Protein AF-A0A316MTF8-F1 (afdb_monomer)

Nearest PDB structures (foldseek):
  6e9v-assembly1_Q  TM=2.269E-01  e=5.178E+00  synthetic construct

Mean predicted aligned error: 6.4 Å

Secondary structure (DSSP, 8-state):
-HHHHSHHHHHHHHHHHHHHHHHHHHHHHHHHHHHHH-HHHHHHHHHHTSS-HHHHHHHHHHHHHHHHHHHHHHHHHHHHHHHTGGGGGT--S--TTS-HHHHHHHHHHHHHHHHHHHHHHHTTTTTHHHHHHT---SS-TT-HHHHHHHHHTSTHHHHHHHHHHHHHHHHHHHHHHHHHHHTT---TTHHHHHHHHHHHHHHHHHHHHHHHHHHHHHHHHTTHHHH-HHHHHHHHHHHHHHHT---TT--HHHHHHHHHHHHHHHHHHHT-HHHHHHTT--HHHHHHHHHHHHHHHHHHHHHHTPPP----PPPP-

Radius of gyration: 26.21 Å; Cα contacts (8 Å, |Δi|>4): 284; chains: 1; bounding box: 73×38×78 Å

Structure (mmCIF, N/CA/C/O backbone):
data_AF-A0A316MTF8-F1
#
_entry.id   AF-A0A316MTF8-F1
#
loop_
_atom_site.group_PDB
_atom_site.id
_atom_site.type_symbol
_atom_site.label_atom_id
_atom_site.label_alt_id
_atom_site.label_comp_id
_atom_site.label_asym_id
_atom_site.label_entity_id
_atom_site.label_seq_id
_atom_site.pdbx_PDB_ins_code
_atom_site.Cartn_x
_atom_site.Cartn_y
_atom_site.Cartn_z
_atom_site.occupancy
_atom_site.B_iso_or_equiv
_atom_site.auth_seq_id
_atom_site.auth_comp_id
_atom_site.auth_asym_id
_atom_site.auth_atom_id
_atom_site.pdbx_PDB_model_num
ATOM 1 N N . MET A 1 1 ? 6.126 21.709 -29.198 1.00 65.25 1 MET A N 1
ATOM 2 C CA . MET A 1 1 ? 7.238 21.713 -28.216 1.00 65.25 1 MET A CA 1
ATOM 3 C C . MET A 1 1 ? 8.163 20.540 -28.501 1.00 65.25 1 MET A C 1
ATOM 5 O O . MET A 1 1 ? 7.680 19.450 -28.773 1.00 65.25 1 MET A O 1
ATOM 9 N N . TRP A 1 2 ? 9.483 20.726 -28.421 1.00 81.69 2 TRP A N 1
ATOM 10 C CA . TRP A 1 2 ? 10.476 19.688 -28.751 1.00 81.69 2 TRP A CA 1
ATOM 11 C C . TRP A 1 2 ? 10.300 18.362 -27.981 1.00 81.69 2 TRP A C 1
ATOM 13 O O . TRP A 1 2 ? 10.562 17.293 -28.540 1.00 81.69 2 TRP A O 1
ATOM 23 N N . LEU A 1 3 ? 9.776 18.429 -26.749 1.00 70.44 3 LEU A N 1
ATOM 24 C CA . LEU A 1 3 ? 9.461 17.275 -25.895 1.00 70.44 3 LEU A CA 1
ATOM 25 C C . LEU A 1 3 ? 8.433 16.313 -26.519 1.00 70.44 3 LEU A C 1
ATOM 27 O O . LEU A 1 3 ? 8.540 15.104 -26.336 1.00 70.44 3 LEU A O 1
ATOM 31 N N . THR A 1 4 ? 7.481 16.827 -27.305 1.00 73.25 4 THR A N 1
ATOM 32 C CA . THR A 1 4 ? 6.435 16.026 -27.964 1.00 73.25 4 THR A CA 1
ATOM 33 C C . THR A 1 4 ? 6.703 15.779 -29.444 1.00 73.25 4 THR A C 1
ATOM 35 O O . THR A 1 4 ? 6.104 14.875 -30.025 1.00 73.25 4 THR A O 1
ATOM 38 N N . SER A 1 5 ? 7.594 16.552 -30.071 1.00 75.75 5 SER A N 1
ATOM 39 C CA . SER A 1 5 ? 7.854 16.495 -31.517 1.00 75.75 5 SER A CA 1
ATOM 40 C C . SER A 1 5 ? 9.056 15.612 -31.880 1.00 75.75 5 SER A C 1
ATOM 42 O O . SER A 1 5 ? 9.035 14.961 -32.925 1.00 75.75 5 SER A O 1
ATOM 44 N N . SER A 1 6 ? 10.069 15.508 -31.011 1.00 82.56 6 SER A N 1
ATOM 45 C CA . SER A 1 6 ? 11.303 14.750 -31.278 1.00 82.56 6 SER A CA 1
ATOM 46 C C . SER A 1 6 ? 11.312 13.358 -30.628 1.00 82.56 6 SER A C 1
ATOM 48 O O . SER A 1 6 ? 10.685 13.126 -29.596 1.00 82.56 6 SER A O 1
ATOM 50 N N . SER A 1 7 ? 12.023 12.394 -31.224 1.00 78.00 7 SER A N 1
ATOM 51 C CA . SER A 1 7 ? 12.210 11.055 -30.630 1.00 78.00 7 SER A CA 1
ATOM 52 C C . SER A 1 7 ? 13.032 11.102 -29.338 1.00 78.00 7 SER A C 1
ATOM 54 O O . SER A 1 7 ? 12.788 10.318 -28.424 1.00 78.00 7 SER A O 1
ATOM 56 N N . ILE A 1 8 ? 13.972 12.045 -29.245 1.00 83.06 8 ILE A N 1
ATOM 57 C CA . ILE A 1 8 ? 14.844 12.219 -28.084 1.00 83.06 8 ILE A CA 1
ATOM 58 C C . ILE A 1 8 ? 14.081 12.846 -26.903 1.00 83.06 8 ILE A C 1
ATOM 60 O O . ILE A 1 8 ? 14.172 12.344 -25.786 1.00 83.06 8 ILE A O 1
ATOM 64 N N . GLY A 1 9 ? 13.233 13.851 -27.160 1.00 83.50 9 GLY A N 1
ATOM 65 C CA . GLY A 1 9 ? 12.398 14.491 -26.143 1.00 83.50 9 GLY A CA 1
ATOM 66 C C . GLY A 1 9 ? 11.416 13.511 -25.498 1.00 83.50 9 GLY A C 1
ATOM 67 O O . GLY A 1 9 ? 11.289 13.478 -24.277 1.00 83.50 9 GLY A O 1
ATOM 68 N N . ARG A 1 10 ? 10.812 12.618 -26.294 1.00 88.94 10 ARG A N 1
ATOM 69 C CA . ARG A 1 10 ? 9.926 11.562 -25.772 1.00 88.94 10 ARG A CA 1
ATOM 70 C C . ARG A 1 10 ? 10.652 10.574 -24.859 1.00 88.94 10 ARG A C 1
ATOM 72 O O . ARG A 1 10 ? 10.105 10.179 -23.834 1.00 88.94 10 ARG A O 1
ATOM 79 N N . LYS A 1 11 ? 11.885 10.187 -25.204 1.00 87.44 11 LYS A N 1
ATOM 80 C CA . LYS A 1 11 ? 12.708 9.306 -24.358 1.00 87.44 11 LYS A CA 1
ATOM 81 C C . LYS A 1 11 ? 13.129 9.984 -23.056 1.00 87.44 11 LYS A C 1
ATOM 83 O O . LYS A 1 11 ? 13.179 9.312 -22.032 1.00 87.44 11 LYS A O 1
ATOM 88 N N . LEU A 1 12 ? 13.378 11.293 -23.077 1.00 90.38 12 LEU A N 1
ATOM 89 C CA . LEU A 1 12 ? 13.674 12.053 -21.864 1.00 90.38 12 LEU A CA 1
ATOM 90 C C . LEU A 1 12 ? 12.472 12.079 -20.907 1.00 90.38 12 LEU A C 1
ATOM 92 O O . LEU A 1 12 ? 12.635 11.773 -19.732 1.00 90.38 12 LEU A O 1
ATOM 96 N N . VAL A 1 13 ? 11.261 12.362 -21.405 1.00 93.25 13 VAL A N 1
ATOM 97 C CA . VAL A 1 13 ? 10.034 12.310 -20.582 1.00 93.25 13 VAL A CA 1
ATOM 98 C C . VAL A 1 13 ? 9.813 10.905 -20.009 1.00 93.25 13 VAL A C 1
ATOM 100 O O . VAL A 1 13 ? 9.525 10.754 -18.822 1.00 93.25 13 VAL A O 1
ATOM 103 N N . MET A 1 14 ? 10.013 9.867 -20.826 1.00 94.44 14 MET A N 1
ATOM 104 C CA . MET A 1 14 ? 9.938 8.473 -20.381 1.00 94.44 14 MET A CA 1
ATOM 105 C C . MET A 1 14 ? 10.947 8.166 -19.259 1.00 94.44 14 MET A C 1
ATOM 107 O O . MET A 1 14 ? 10.605 7.501 -18.284 1.00 94.44 14 MET A O 1
ATOM 111 N N . ALA A 1 15 ? 12.178 8.674 -19.370 1.00 94.19 15 ALA A N 1
ATOM 112 C CA . ALA A 1 15 ? 13.224 8.485 -18.370 1.00 94.19 15 ALA A CA 1
ATOM 113 C C . ALA A 1 15 ? 12.917 9.212 -17.053 1.00 94.19 15 ALA A C 1
ATOM 115 O O . ALA A 1 15 ? 13.059 8.614 -15.992 1.00 94.19 15 ALA A O 1
ATOM 116 N N . ILE A 1 16 ? 12.459 10.468 -17.112 1.00 95.25 16 ILE A N 1
ATOM 117 C CA . ILE A 1 16 ? 12.134 11.266 -15.919 1.00 95.25 16 ILE A CA 1
ATOM 118 C C . ILE A 1 16 ? 10.945 10.656 -15.172 1.00 95.25 16 ILE A C 1
ATOM 120 O O . ILE A 1 16 ? 11.035 10.410 -13.973 1.00 95.25 16 ILE A O 1
ATOM 124 N N . THR A 1 17 ? 9.854 10.351 -15.882 1.00 96.75 17 THR A N 1
ATOM 125 C CA . THR A 1 17 ? 8.685 9.701 -15.264 1.00 96.75 17 THR A CA 1
ATOM 126 C C . THR A 1 17 ? 9.058 8.342 -14.670 1.00 96.75 17 THR A C 1
ATOM 128 O O . THR A 1 17 ? 8.691 8.056 -13.535 1.00 96.75 17 THR A O 1
ATOM 131 N N . GLY A 1 18 ? 9.857 7.536 -15.380 1.00 96.12 18 GLY A N 1
ATOM 132 C CA . GLY A 1 18 ? 10.367 6.261 -14.871 1.00 96.12 18 GLY A CA 1
ATOM 133 C C . GLY A 1 18 ? 11.229 6.407 -13.613 1.00 96.12 18 GLY A C 1
ATOM 134 O O . GLY A 1 18 ? 11.064 5.628 -12.679 1.00 96.12 18 GLY A O 1
ATOM 135 N N . ALA A 1 19 ? 12.092 7.425 -13.545 1.00 96.62 19 ALA A N 1
ATOM 136 C CA . ALA A 1 19 ? 12.910 7.701 -12.365 1.00 96.62 19 ALA A CA 1
ATOM 137 C C . ALA A 1 19 ? 12.047 8.057 -11.144 1.00 96.62 19 ALA A C 1
ATOM 139 O O . ALA A 1 19 ? 12.254 7.502 -10.065 1.00 96.62 19 ALA A O 1
ATOM 140 N N . CYS A 1 20 ? 11.040 8.921 -11.313 1.00 97.44 20 CYS A N 1
ATOM 141 C CA . CYS A 1 20 ? 10.104 9.258 -10.239 1.00 97.44 20 CYS A CA 1
ATOM 142 C C . CYS A 1 20 ? 9.318 8.030 -9.752 1.00 97.44 20 CYS A C 1
ATOM 144 O O . CYS A 1 20 ? 9.181 7.832 -8.547 1.00 97.44 20 CYS A O 1
ATOM 146 N N . LEU A 1 21 ? 8.848 7.174 -10.667 1.00 97.06 21 LEU A N 1
ATOM 147 C CA . LEU A 1 21 ? 8.136 5.943 -10.309 1.00 97.06 21 LEU A CA 1
ATOM 148 C C . LEU A 1 21 ? 9.046 4.926 -9.602 1.00 97.06 21 LEU A C 1
ATOM 150 O O . LEU A 1 21 ? 8.607 4.271 -8.664 1.00 97.06 21 LEU A O 1
ATOM 154 N N . VAL A 1 22 ? 10.322 4.829 -9.986 1.00 97.06 22 VAL A N 1
ATOM 155 C CA . VAL A 1 22 ? 11.327 4.018 -9.274 1.00 97.06 22 VAL A CA 1
ATOM 156 C C . VAL A 1 22 ? 11.516 4.505 -7.835 1.00 97.06 22 VAL A C 1
ATOM 158 O O . VAL A 1 22 ? 11.522 3.688 -6.913 1.00 97.06 22 VAL A O 1
ATOM 161 N N . LEU A 1 23 ? 11.628 5.820 -7.621 1.00 96.75 23 LEU A N 1
ATOM 162 C CA . LEU A 1 23 ? 11.731 6.397 -6.277 1.00 96.75 23 LEU A CA 1
ATOM 163 C C . LEU A 1 23 ? 10.474 6.113 -5.449 1.00 96.75 23 LEU A C 1
ATOM 165 O O . LEU A 1 23 ? 10.590 5.661 -4.311 1.00 96.75 23 LEU A O 1
ATOM 169 N N . PHE A 1 24 ? 9.289 6.294 -6.040 1.00 97.50 24 PHE A N 1
ATOM 170 C CA . PHE A 1 24 ? 8.021 5.962 -5.395 1.00 97.50 24 PHE A CA 1
ATOM 171 C C . PHE A 1 24 ? 7.962 4.487 -4.982 1.00 97.50 24 PHE A C 1
ATOM 173 O O . PHE A 1 24 ? 7.709 4.200 -3.819 1.00 97.50 24 PHE A O 1
ATOM 180 N N . VAL A 1 25 ? 8.252 3.550 -5.892 1.00 97.75 25 VAL A N 1
ATOM 181 C CA . VAL A 1 25 ? 8.219 2.110 -5.585 1.00 97.75 25 VAL A CA 1
ATOM 182 C C . VAL A 1 25 ? 9.242 1.747 -4.507 1.00 97.75 25 VAL A C 1
ATOM 184 O O . VAL A 1 25 ? 8.956 0.901 -3.664 1.00 97.75 25 VAL A O 1
ATOM 187 N N . THR A 1 26 ? 10.407 2.406 -4.483 1.00 97.56 26 THR A N 1
ATOM 188 C CA . THR A 1 26 ? 11.404 2.220 -3.413 1.00 97.56 26 THR A CA 1
ATOM 189 C C . THR A 1 26 ? 10.830 2.627 -2.062 1.00 97.56 26 THR A C 1
ATOM 191 O O . THR A 1 26 ? 10.842 1.839 -1.121 1.00 97.56 26 THR A O 1
ATOM 194 N N . PHE A 1 27 ? 10.307 3.851 -1.974 1.00 96.94 27 PHE A N 1
ATOM 195 C CA . PHE A 1 27 ? 9.706 4.383 -0.756 1.00 96.94 27 PHE A CA 1
ATOM 196 C C . PHE A 1 27 ? 8.521 3.523 -0.300 1.00 96.94 27 PHE A C 1
ATOM 198 O O . PHE A 1 27 ? 8.462 3.105 0.853 1.00 96.94 27 PHE A O 1
ATOM 205 N N . HIS A 1 28 ? 7.640 3.162 -1.232 1.00 97.56 28 HIS A N 1
ATOM 206 C CA . HIS A 1 28 ? 6.498 2.289 -0.994 1.00 97.56 28 HIS A CA 1
ATOM 207 C C . HIS A 1 28 ? 6.931 0.912 -0.469 1.00 97.56 28 HIS A C 1
ATOM 209 O O . HIS A 1 28 ? 6.376 0.428 0.513 1.00 97.56 28 HIS A O 1
ATOM 215 N N . CYS A 1 29 ? 7.960 0.293 -1.056 1.00 98.31 29 CYS A N 1
ATOM 216 C CA . CYS A 1 29 ? 8.510 -0.976 -0.579 1.00 98.31 29 CYS A CA 1
ATOM 217 C C . CYS A 1 29 ? 9.013 -0.873 0.868 1.00 98.31 29 CYS A C 1
ATOM 219 O O . CYS A 1 29 ? 8.738 -1.761 1.672 1.00 98.31 29 CYS A O 1
ATOM 221 N N . LEU A 1 30 ? 9.744 0.196 1.199 1.00 97.94 30 LEU A N 1
ATOM 222 C CA . LEU A 1 30 ? 10.326 0.389 2.529 1.00 97.94 30 LEU A CA 1
ATOM 223 C C . LEU A 1 30 ? 9.257 0.627 3.597 1.00 97.94 30 LEU A C 1
ATOM 225 O O . LEU A 1 30 ? 9.317 0.009 4.654 1.00 97.94 30 LEU A O 1
ATOM 229 N N . MET A 1 31 ? 8.252 1.456 3.313 1.00 96.56 31 MET A N 1
ATOM 230 C CA . MET A 1 31 ? 7.147 1.680 4.249 1.00 96.56 31 MET A CA 1
ATOM 231 C C . MET A 1 31 ? 6.345 0.408 4.506 1.00 96.56 31 MET A C 1
ATOM 233 O O . MET A 1 31 ? 6.071 0.083 5.655 1.00 96.56 31 MET A O 1
ATOM 237 N N . ASN A 1 32 ? 6.023 -0.362 3.462 1.00 97.06 32 ASN A N 1
ATOM 238 C CA . ASN A 1 32 ? 5.324 -1.635 3.645 1.00 97.06 32 ASN A CA 1
ATOM 239 C C . ASN A 1 32 ? 6.172 -2.659 4.415 1.00 97.06 32 ASN A C 1
ATOM 241 O O . ASN A 1 32 ? 5.624 -3.498 5.123 1.00 97.06 32 ASN A O 1
ATOM 245 N N . ALA A 1 33 ? 7.506 -2.592 4.339 1.00 98.19 33 ALA A N 1
ATOM 246 C CA . ALA A 1 33 ? 8.366 -3.471 5.129 1.00 98.19 33 ALA A CA 1
ATOM 247 C C . ALA A 1 33 ? 8.253 -3.189 6.638 1.00 98.19 33 ALA A C 1
ATOM 249 O O . ALA A 1 33 ? 8.445 -4.105 7.435 1.00 98.19 33 ALA A O 1
ATOM 250 N N . VAL A 1 34 ? 7.872 -1.969 7.040 1.00 98.31 34 VAL A N 1
ATOM 251 C CA . VAL A 1 34 ? 7.583 -1.647 8.447 1.00 98.31 34 VAL A CA 1
ATOM 252 C C . VAL A 1 34 ? 6.429 -2.501 8.972 1.00 98.31 34 VAL A C 1
ATOM 254 O O . VAL A 1 34 ? 6.521 -2.980 10.095 1.00 98.31 34 VAL A O 1
ATOM 257 N N . ALA A 1 35 ? 5.414 -2.811 8.156 1.00 97.69 35 ALA A N 1
ATOM 258 C CA . ALA A 1 35 ? 4.299 -3.673 8.563 1.00 97.69 35 ALA A CA 1
ATOM 259 C C . ALA A 1 35 ? 4.716 -5.119 8.892 1.00 97.69 35 ALA A C 1
ATOM 261 O O . ALA A 1 35 ? 3.967 -5.831 9.556 1.00 97.69 35 ALA A O 1
ATOM 262 N N . ILE A 1 36 ? 5.891 -5.568 8.427 1.00 97.75 36 ILE A N 1
ATOM 263 C CA . ILE A 1 36 ? 6.458 -6.873 8.798 1.00 97.75 36 ILE A CA 1
ATOM 264 C C . ILE A 1 36 ? 7.103 -6.804 10.185 1.00 97.75 36 ILE A C 1
ATOM 266 O O . ILE A 1 36 ? 6.948 -7.728 10.977 1.00 97.75 36 ILE A O 1
ATOM 270 N N . VAL A 1 37 ? 7.873 -5.746 10.454 1.00 96.31 37 VAL A N 1
ATOM 271 C CA . VAL A 1 37 ? 8.759 -5.680 11.629 1.00 96.31 37 VAL A CA 1
ATOM 272 C C . VAL A 1 37 ? 8.073 -5.015 12.824 1.00 96.31 37 VAL A C 1
ATOM 274 O O . VAL A 1 37 ? 8.211 -5.484 13.948 1.00 96.31 37 VAL A O 1
ATOM 277 N N . TYR A 1 38 ? 7.323 -3.941 12.576 1.00 97.25 38 TYR A N 1
ATOM 278 C CA . TYR A 1 38 ? 6.605 -3.146 13.573 1.00 97.25 38 TYR A CA 1
ATOM 279 C C . TYR A 1 38 ? 5.219 -2.740 13.035 1.00 97.25 38 TYR A C 1
ATOM 281 O O . TYR A 1 38 ? 5.037 -1.607 12.580 1.00 97.25 38 TYR A O 1
ATOM 289 N N . PRO A 1 39 ? 4.225 -3.646 13.075 1.00 97.88 39 PRO A N 1
ATOM 290 C CA . PRO A 1 39 ? 2.879 -3.404 12.545 1.00 97.88 39 PRO A CA 1
ATOM 291 C C . PRO A 1 39 ? 2.201 -2.131 13.078 1.00 97.88 39 PRO A C 1
ATOM 293 O O . PRO A 1 39 ? 1.587 -1.397 12.309 1.00 97.88 39 PRO A O 1
ATOM 296 N N . SER A 1 40 ? 2.363 -1.808 14.364 1.00 97.31 40 SER A N 1
ATOM 297 C CA . SER A 1 40 ? 1.801 -0.580 14.949 1.00 97.31 40 SER A CA 1
ATOM 298 C C . SER A 1 40 ? 2.431 0.695 14.378 1.00 97.31 40 SER A C 1
ATOM 300 O O . SER A 1 40 ? 1.732 1.677 14.132 1.00 97.31 40 SER A O 1
ATOM 302 N N . ALA A 1 41 ? 3.733 0.675 14.072 1.00 97.81 41 ALA A N 1
ATOM 303 C CA . ALA A 1 41 ? 4.409 1.790 13.408 1.00 97.81 41 ALA A CA 1
ATOM 304 C C . ALA A 1 41 ? 3.934 1.970 11.956 1.00 97.81 41 ALA A C 1
ATOM 306 O O . ALA A 1 41 ? 3.911 3.090 11.450 1.00 97.81 41 ALA A O 1
ATOM 307 N N . TYR A 1 42 ? 3.512 0.894 11.284 1.00 98.12 42 TYR A N 1
ATOM 308 C CA . TYR A 1 42 ? 2.896 1.002 9.961 1.00 98.12 42 TYR A CA 1
ATOM 309 C C . TYR A 1 42 ? 1.554 1.743 9.997 1.00 98.12 42 TYR A C 1
ATOM 311 O O . TYR A 1 42 ? 1.300 2.550 9.106 1.00 98.12 42 TYR A O 1
ATOM 319 N N . ASN A 1 43 ? 0.728 1.545 11.029 1.00 97.81 43 ASN A N 1
ATOM 320 C CA . ASN A 1 43 ? -0.510 2.319 11.185 1.00 97.81 43 ASN A CA 1
ATOM 321 C C . ASN A 1 43 ? -0.221 3.818 11.373 1.00 97.81 43 ASN A C 1
ATOM 323 O O . ASN A 1 43 ? -0.866 4.636 10.729 1.00 97.81 43 ASN A O 1
ATOM 327 N N . VAL A 1 44 ? 0.818 4.186 12.136 1.00 96.69 44 VAL A N 1
ATOM 328 C CA . VAL A 1 44 ? 1.251 5.597 12.265 1.00 96.69 44 VAL A CA 1
ATOM 329 C C . VAL A 1 44 ? 1.672 6.180 10.909 1.00 96.69 44 VAL A C 1
ATOM 331 O O . VAL A 1 44 ? 1.360 7.323 10.583 1.00 96.69 44 VAL A O 1
ATOM 334 N N . ILE A 1 45 ? 2.361 5.391 10.076 1.00 96.44 45 ILE A N 1
ATOM 335 C CA . ILE A 1 45 ? 2.690 5.797 8.702 1.00 96.44 45 ILE A CA 1
ATOM 336 C C . ILE A 1 45 ? 1.413 5.994 7.869 1.00 96.44 45 ILE A C 1
ATOM 338 O O . ILE A 1 45 ? 1.347 6.943 7.089 1.00 96.44 45 ILE A O 1
ATOM 342 N N . CYS A 1 46 ? 0.412 5.122 8.019 1.00 96.12 46 CYS A N 1
ATOM 343 C CA . CYS A 1 46 ? -0.863 5.231 7.306 1.00 96.12 46 CYS A CA 1
ATOM 344 C C . CYS A 1 46 ? -1.650 6.472 7.731 1.00 96.12 46 CYS A C 1
ATOM 346 O O . CYS A 1 46 ? -2.156 7.175 6.866 1.00 96.12 46 CYS A O 1
ATOM 348 N N . GLU A 1 47 ? -1.689 6.780 9.025 1.00 93.81 47 GLU A N 1
ATOM 349 C CA . GLU A 1 47 ? -2.285 8.006 9.557 1.00 93.81 47 GLU A CA 1
ATOM 350 C C . GLU A 1 47 ? -1.591 9.259 8.996 1.00 93.81 47 GLU A C 1
ATOM 352 O O . GLU A 1 47 ? -2.239 10.156 8.455 1.00 93.81 47 GLU A O 1
ATOM 357 N N . PHE A 1 48 ? -0.254 9.290 9.015 1.00 94.69 48 PHE A N 1
ATOM 358 C CA . PHE A 1 48 ? 0.518 10.388 8.426 1.00 94.69 48 PHE A CA 1
ATOM 359 C C . PHE A 1 48 ? 0.247 10.541 6.917 1.00 94.69 48 PHE A C 1
ATOM 361 O O . PHE A 1 48 ? 0.130 11.650 6.398 1.00 94.69 48 PHE A O 1
ATOM 368 N N . LEU A 1 49 ? 0.103 9.433 6.189 1.00 94.25 49 LEU A N 1
ATOM 369 C CA . LEU A 1 49 ? -0.144 9.425 4.744 1.00 94.25 49 LEU A CA 1
ATOM 370 C C . LEU A 1 49 ? -1.630 9.335 4.353 1.00 94.25 49 LEU A C 1
ATOM 372 O O . LEU A 1 49 ? -1.914 9.066 3.182 1.00 94.25 49 LEU A O 1
ATOM 376 N N . GLY A 1 50 ? -2.550 9.588 5.292 1.00 91.62 50 GLY A N 1
ATOM 377 C CA . GLY A 1 50 ? -3.998 9.647 5.061 1.00 91.62 50 GLY A CA 1
ATOM 378 C C . GLY A 1 50 ? -4.420 10.789 4.127 1.00 91.62 50 GLY A C 1
ATOM 379 O O . GLY A 1 50 ? -3.630 11.306 3.328 1.00 91.62 50 GLY A O 1
ATOM 380 N N . ALA A 1 51 ? -5.669 11.241 4.194 1.00 92.81 51 ALA A N 1
ATOM 381 C CA . ALA A 1 51 ? -6.197 12.324 3.353 1.00 92.81 51 ALA A CA 1
ATOM 382 C C . ALA A 1 51 ? -5.699 13.733 3.752 1.00 92.81 51 ALA A C 1
ATOM 384 O O . ALA A 1 51 ? -6.367 14.742 3.526 1.00 92.81 51 ALA A O 1
ATOM 385 N N . ASN A 1 52 ? -4.472 13.832 4.265 1.00 93.62 52 ASN A N 1
ATOM 386 C CA . ASN A 1 52 ? -3.774 15.087 4.502 1.00 93.62 52 ASN A CA 1
ATOM 387 C C . ASN A 1 52 ? -3.466 15.815 3.182 1.00 93.62 52 ASN A C 1
ATOM 389 O O . ASN A 1 52 ? -3.082 15.198 2.185 1.00 93.62 52 ASN A O 1
ATOM 393 N N . TRP A 1 53 ? -3.538 17.151 3.174 1.00 94.69 53 TRP A N 1
ATOM 394 C CA . TRP A 1 53 ? -3.383 17.961 1.952 1.00 94.69 53 TRP A CA 1
ATOM 395 C C . TRP A 1 53 ? -2.095 17.656 1.162 1.00 94.69 53 TRP A C 1
ATOM 397 O O . TRP A 1 53 ? -2.118 17.593 -0.068 1.00 94.69 53 TRP A O 1
ATOM 407 N N . TYR A 1 54 ? -0.970 17.419 1.847 1.00 94.75 54 TYR A N 1
ATOM 408 C CA . TYR A 1 54 ? 0.309 17.109 1.203 1.00 94.75 54 TYR A CA 1
ATOM 409 C C . TYR A 1 54 ? 0.313 15.706 0.583 1.00 94.75 54 TYR A C 1
ATOM 411 O O . TYR A 1 54 ? 0.844 15.522 -0.515 1.00 94.75 54 TYR A O 1
ATOM 419 N N . ALA A 1 55 ? -0.313 14.730 1.245 1.00 94.00 55 ALA A N 1
ATOM 420 C CA . ALA A 1 55 ? -0.448 13.364 0.754 1.00 94.00 55 ALA A CA 1
ATOM 421 C C . ALA A 1 55 ? -1.398 13.304 -0.452 1.00 94.00 55 ALA A C 1
ATOM 423 O O . ALA A 1 55 ? -1.127 12.579 -1.413 1.00 94.00 55 ALA A O 1
ATOM 424 N N . LEU A 1 56 ? -2.451 14.127 -0.467 1.00 95.31 56 LEU A N 1
ATOM 425 C CA . LEU A 1 56 ? -3.352 14.274 -1.614 1.00 95.31 56 LEU A CA 1
ATOM 426 C C . LEU A 1 56 ? -2.644 14.888 -2.826 1.00 95.31 56 LEU A C 1
ATOM 428 O O . LEU A 1 56 ? -2.760 14.361 -3.934 1.00 95.31 56 LEU A O 1
ATOM 432 N N . ILE A 1 57 ? -1.853 15.951 -2.629 1.00 96.56 57 ILE A N 1
ATOM 433 C CA . ILE A 1 57 ? -1.038 16.542 -3.704 1.00 96.56 57 ILE A CA 1
ATOM 434 C C . ILE A 1 57 ? -0.038 15.514 -4.246 1.00 96.56 57 ILE A C 1
ATOM 436 O O . ILE A 1 57 ? 0.083 15.358 -5.463 1.00 96.56 57 ILE A O 1
ATOM 440 N N . ALA A 1 58 ? 0.654 14.788 -3.364 1.00 94.88 58 ALA A N 1
ATOM 441 C CA . ALA A 1 58 ? 1.591 13.742 -3.764 1.00 94.88 58 ALA A CA 1
ATOM 442 C C . ALA A 1 58 ? 0.892 12.620 -4.554 1.00 94.88 58 ALA A C 1
ATOM 444 O O . ALA A 1 58 ? 1.400 12.201 -5.595 1.00 94.88 58 ALA A O 1
ATOM 445 N N . SER A 1 59 ? -0.293 12.187 -4.115 1.00 94.81 59 SER A N 1
ATOM 446 C CA . SER A 1 59 ? -1.088 11.141 -4.775 1.00 94.81 59 SER A CA 1
ATOM 447 C C . SER A 1 59 ? -1.579 11.582 -6.156 1.00 94.81 59 SER A C 1
ATOM 449 O O . SER A 1 59 ? -1.428 10.843 -7.130 1.00 94.81 59 SER A O 1
ATOM 451 N N . ALA A 1 60 ? -2.077 12.816 -6.284 1.00 96.25 60 ALA A N 1
ATOM 452 C CA . ALA A 1 60 ? -2.473 13.390 -7.568 1.00 96.25 60 ALA A CA 1
ATOM 453 C C . ALA A 1 60 ? -1.274 13.548 -8.524 1.00 96.25 60 ALA A C 1
ATOM 455 O O . ALA A 1 60 ? -1.364 13.216 -9.709 1.00 96.25 60 ALA A O 1
ATOM 456 N N . GLY A 1 61 ? -0.127 14.002 -8.008 1.00 97.12 61 GLY A N 1
ATOM 457 C CA . GLY A 1 61 ? 1.119 14.107 -8.770 1.00 97.12 61 GLY A CA 1
ATOM 458 C C . GLY A 1 61 ? 1.624 12.749 -9.259 1.00 97.12 61 GLY A C 1
ATOM 459 O O . GLY A 1 61 ? 2.009 12.611 -10.422 1.00 97.12 61 GLY A O 1
ATOM 460 N N . LEU A 1 62 ? 1.566 11.723 -8.409 1.00 96.75 62 LEU A N 1
ATOM 461 C CA . LEU A 1 62 ? 1.928 10.356 -8.773 1.00 96.75 62 LEU A CA 1
ATOM 462 C C . LEU A 1 62 ? 0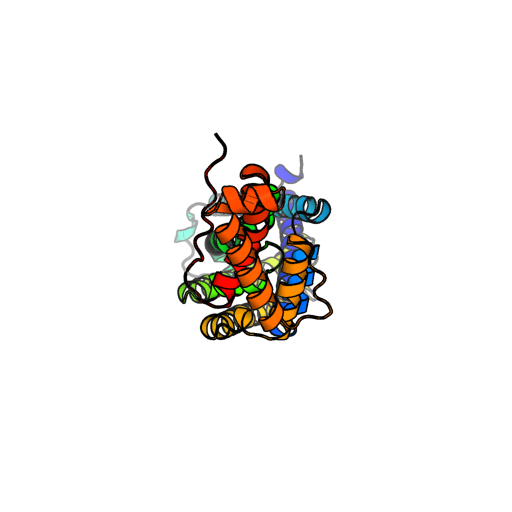.985 9.781 -9.837 1.00 96.75 62 LEU A C 1
ATOM 464 O O . LEU A 1 62 ? 1.459 9.184 -10.805 1.00 96.75 62 LEU A O 1
ATOM 468 N N . ALA A 1 63 ? -0.327 10.004 -9.706 1.00 96.75 63 ALA A N 1
ATOM 469 C CA . ALA A 1 63 ? -1.306 9.600 -10.712 1.00 96.75 63 ALA A CA 1
ATOM 470 C C . ALA A 1 63 ? -1.006 10.251 -12.073 1.00 96.75 63 ALA A C 1
ATOM 472 O O . ALA A 1 63 ? -0.972 9.565 -13.098 1.00 96.75 63 ALA A O 1
ATOM 473 N N . LEU A 1 64 ? -0.690 11.551 -12.086 1.00 97.56 64 LEU A N 1
ATOM 474 C CA . LEU A 1 64 ? -0.276 12.259 -13.298 1.00 97.56 64 LEU A CA 1
ATOM 475 C C . LEU A 1 64 ? 1.004 11.660 -13.902 1.00 97.56 64 LEU A C 1
ATOM 477 O O . LEU A 1 64 ? 1.049 11.409 -15.108 1.00 97.56 64 LEU A O 1
ATOM 481 N N . LEU A 1 65 ? 2.031 11.397 -13.087 1.00 97.19 65 LEU A N 1
ATOM 482 C CA . LEU A 1 65 ? 3.274 10.763 -13.540 1.00 97.19 65 LEU A CA 1
ATOM 483 C C . LEU A 1 65 ? 3.012 9.393 -14.171 1.00 97.19 65 LEU A C 1
ATOM 485 O O . LEU A 1 65 ? 3.573 9.096 -15.226 1.00 97.19 65 LEU A O 1
ATOM 489 N N . PHE A 1 66 ? 2.138 8.586 -13.568 1.00 95.94 66 PHE A N 1
ATOM 490 C CA . PHE A 1 66 ? 1.770 7.266 -14.074 1.00 95.94 66 PHE A CA 1
ATOM 491 C C . PHE A 1 66 ? 1.035 7.351 -15.421 1.00 95.94 66 PHE A C 1
ATOM 493 O O . PHE A 1 66 ? 1.390 6.650 -16.372 1.00 95.94 66 PHE A O 1
ATOM 500 N N . ILE A 1 67 ? 0.071 8.271 -15.548 1.00 97.31 67 ILE A N 1
ATOM 501 C CA . ILE A 1 67 ? -0.657 8.526 -16.802 1.00 97.31 67 ILE A CA 1
ATOM 502 C C . ILE A 1 67 ? 0.311 8.967 -17.907 1.00 97.31 67 ILE A C 1
ATOM 504 O O . ILE A 1 67 ? 0.301 8.408 -19.007 1.00 97.31 67 ILE A O 1
ATOM 508 N N . LEU A 1 68 ? 1.185 9.937 -17.619 1.00 96.62 68 LEU A N 1
ATOM 509 C CA . LEU A 1 68 ? 2.180 10.417 -18.579 1.00 96.62 68 LEU A CA 1
ATOM 510 C C . LEU A 1 68 ? 3.145 9.302 -18.997 1.00 96.62 68 LEU A C 1
ATOM 512 O O . LEU A 1 68 ? 3.433 9.159 -20.187 1.00 96.62 68 LEU A O 1
ATOM 516 N N . HIS A 1 69 ? 3.599 8.485 -18.045 1.00 96.94 69 HIS A N 1
ATOM 517 C CA . HIS A 1 69 ? 4.461 7.339 -18.309 1.00 96.94 69 HIS A CA 1
ATOM 518 C C . HIS A 1 69 ? 3.810 6.357 -19.291 1.00 96.94 69 HIS A C 1
ATOM 520 O O . HIS A 1 69 ? 4.425 5.986 -20.292 1.00 96.94 69 HIS A O 1
ATOM 526 N N . ILE A 1 70 ? 2.540 5.998 -19.070 1.00 96.62 70 ILE A N 1
ATOM 527 C CA . ILE A 1 70 ? 1.788 5.096 -19.954 1.00 96.62 70 ILE A CA 1
ATOM 528 C C . ILE A 1 70 ? 1.611 5.703 -21.347 1.00 96.62 70 ILE A C 1
ATOM 530 O O . ILE A 1 70 ? 1.887 5.029 -22.342 1.00 96.62 70 ILE A O 1
ATOM 534 N N . ILE A 1 71 ? 1.186 6.967 -21.442 1.00 95.88 71 ILE A N 1
ATOM 535 C CA . ILE A 1 71 ? 0.961 7.634 -22.734 1.00 95.88 71 ILE A CA 1
ATOM 536 C C . ILE A 1 71 ? 2.247 7.623 -23.570 1.00 95.88 71 ILE A C 1
ATOM 538 O O . ILE A 1 71 ? 2.228 7.216 -24.736 1.00 95.88 71 ILE A O 1
ATOM 542 N N . TYR A 1 72 ? 3.381 8.016 -22.982 1.00 94.25 72 TYR A N 1
ATOM 543 C CA . TYR A 1 72 ? 4.663 8.027 -23.689 1.00 94.25 72 TYR A CA 1
ATOM 544 C C . TYR A 1 72 ? 5.171 6.613 -23.995 1.00 94.25 72 TYR A C 1
ATOM 546 O O . TYR A 1 72 ? 5.706 6.393 -25.086 1.00 94.25 72 TYR A O 1
ATOM 554 N N . ALA A 1 73 ? 4.961 5.638 -23.105 1.00 93.38 73 ALA A N 1
ATOM 555 C CA . ALA A 1 73 ? 5.321 4.242 -23.344 1.00 93.38 73 ALA A CA 1
ATOM 556 C C . ALA A 1 73 ? 4.551 3.643 -24.534 1.00 93.38 73 ALA A C 1
ATOM 558 O O . ALA A 1 73 ? 5.151 3.008 -25.411 1.00 93.38 73 ALA A O 1
ATOM 559 N N . VAL A 1 74 ? 3.237 3.879 -24.612 1.00 93.94 74 VAL A N 1
ATOM 560 C CA . VAL A 1 74 ? 2.394 3.434 -25.733 1.00 93.94 74 VAL A CA 1
ATOM 561 C C . VAL A 1 74 ? 2.804 4.147 -27.016 1.00 93.94 74 VAL A C 1
ATOM 563 O O . VAL A 1 74 ? 3.030 3.483 -28.031 1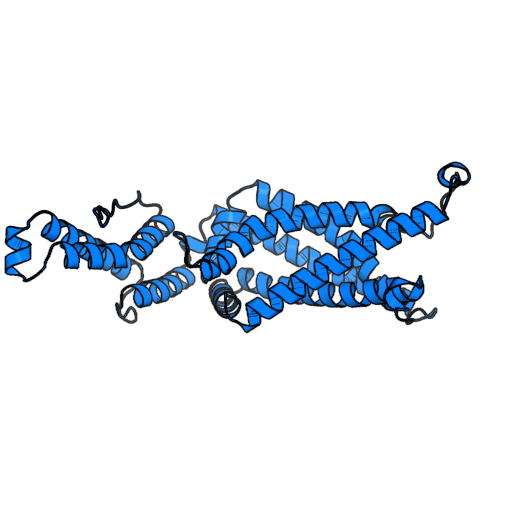.00 93.94 74 VAL A O 1
ATOM 566 N N . TRP A 1 75 ? 2.989 5.470 -26.976 1.00 92.69 75 TRP A N 1
ATOM 567 C CA . TRP A 1 75 ? 3.416 6.244 -28.143 1.00 92.69 75 TRP A CA 1
ATOM 568 C C . TRP A 1 75 ? 4.748 5.725 -28.698 1.00 92.69 75 TRP A C 1
ATOM 570 O O . TRP A 1 75 ? 4.837 5.386 -29.882 1.00 92.69 75 TRP A O 1
ATOM 580 N N . LEU A 1 76 ? 5.772 5.579 -27.854 1.00 90.06 76 LEU A N 1
ATOM 581 C CA . LEU A 1 76 ? 7.072 5.045 -28.264 1.00 90.06 76 LEU A CA 1
ATOM 582 C C . LEU A 1 76 ? 6.958 3.612 -28.795 1.00 90.06 76 LEU A C 1
ATOM 584 O O . LEU A 1 76 ? 7.605 3.272 -29.786 1.00 90.06 76 LEU A O 1
ATOM 588 N N . THR A 1 77 ? 6.109 2.776 -28.195 1.00 89.50 77 THR A N 1
ATOM 589 C CA . THR A 1 77 ? 5.896 1.402 -28.666 1.00 89.50 77 THR A CA 1
ATOM 590 C C . THR A 1 77 ? 5.278 1.371 -30.062 1.00 89.50 77 THR A C 1
ATOM 592 O O . THR A 1 77 ? 5.762 0.641 -30.929 1.00 89.50 77 THR A O 1
ATOM 595 N N . LEU A 1 78 ? 4.245 2.176 -30.313 1.00 89.50 78 LEU A N 1
ATOM 596 C CA . LEU A 1 78 ? 3.599 2.268 -31.623 1.00 89.50 78 LEU A CA 1
ATOM 597 C C . LEU A 1 78 ? 4.539 2.865 -32.675 1.00 89.50 78 LEU A C 1
ATOM 599 O O . LEU A 1 78 ? 4.615 2.348 -33.789 1.00 89.50 78 LEU A O 1
ATOM 603 N N . GLN A 1 79 ? 5.312 3.893 -32.314 1.00 87.62 79 GLN A N 1
ATOM 604 C CA . GLN A 1 79 ? 6.319 4.485 -33.195 1.00 87.62 79 GLN A CA 1
ATOM 605 C C . GLN A 1 79 ? 7.402 3.466 -33.575 1.00 87.62 79 GLN A C 1
ATOM 607 O O . GLN A 1 79 ? 7.708 3.315 -34.757 1.00 87.62 79 GLN A O 1
ATOM 612 N N . ASN A 1 80 ? 7.932 2.719 -32.602 1.00 85.44 80 ASN A N 1
ATOM 613 C CA . ASN A 1 80 ? 8.930 1.675 -32.842 1.00 85.44 80 ASN A CA 1
ATOM 614 C C . ASN A 1 80 ? 8.369 0.525 -33.691 1.00 85.44 80 ASN A C 1
ATOM 616 O O . ASN A 1 80 ? 9.078 -0.009 -34.541 1.00 85.44 80 ASN A O 1
ATOM 620 N N . ARG A 1 81 ? 7.101 0.143 -33.485 1.00 84.44 81 ARG A N 1
ATOM 621 C CA . ARG A 1 81 ? 6.420 -0.869 -34.308 1.00 84.44 81 ARG A CA 1
ATOM 622 C C . ARG A 1 81 ? 6.246 -0.395 -35.748 1.00 84.44 81 ARG A C 1
ATOM 624 O O . ARG A 1 81 ? 6.577 -1.142 -36.659 1.00 84.44 81 ARG A O 1
ATOM 631 N N . LYS A 1 82 ? 5.800 0.849 -35.951 1.00 86.31 82 LYS A N 1
ATOM 632 C CA . LYS A 1 82 ? 5.652 1.449 -37.284 1.00 86.31 82 LYS A CA 1
ATOM 633 C C . LYS A 1 82 ? 6.996 1.549 -38.010 1.00 86.31 82 LYS A C 1
ATOM 635 O O . LYS A 1 82 ? 7.070 1.219 -39.186 1.00 86.31 82 LYS A O 1
ATOM 640 N N . ALA A 1 83 ? 8.055 1.952 -37.305 1.00 82.75 83 ALA A N 1
ATOM 641 C CA . ALA A 1 83 ? 9.397 2.075 -37.871 1.00 82.75 83 ALA A CA 1
ATOM 642 C C . ALA A 1 83 ? 10.026 0.726 -38.270 1.00 82.75 83 ALA A C 1
ATOM 644 O O . ALA A 1 83 ? 10.851 0.700 -39.173 1.00 82.75 83 ALA A O 1
ATOM 645 N N . ARG A 1 84 ? 9.641 -0.388 -37.627 1.00 75.25 84 ARG A N 1
ATOM 646 C CA . ARG A 1 84 ? 10.106 -1.741 -37.998 1.00 75.25 84 ARG A CA 1
ATOM 647 C C . ARG A 1 84 ? 9.450 -2.305 -39.265 1.00 75.25 84 ARG A C 1
ATOM 649 O O . ARG A 1 84 ? 9.951 -3.297 -39.778 1.00 75.25 84 ARG A O 1
ATOM 656 N N . GLY A 1 85 ? 8.353 -1.720 -39.756 1.00 69.12 85 GLY A N 1
ATOM 657 C CA . GLY A 1 85 ? 7.688 -2.161 -40.990 1.00 69.12 85 GLY A CA 1
ATOM 658 C C . GLY A 1 85 ? 7.302 -3.653 -41.010 1.00 69.12 85 GLY A C 1
ATOM 659 O O . GLY A 1 85 ? 7.071 -4.268 -39.967 1.00 69.12 85 GLY A O 1
ATOM 660 N N . ASN A 1 86 ? 7.240 -4.242 -42.211 1.00 63.59 86 ASN A N 1
ATOM 661 C CA . ASN A 1 86 ? 6.942 -5.668 -42.432 1.00 63.59 86 ASN A CA 1
ATOM 662 C C . ASN A 1 86 ? 8.143 -6.608 -42.186 1.00 63.59 86 ASN A C 1
ATOM 664 O O . ASN A 1 86 ? 7.995 -7.826 -42.286 1.00 63.59 86 ASN A O 1
ATOM 668 N N . ASP A 1 87 ? 9.307 -6.087 -41.784 1.00 57.66 87 ASP A N 1
ATOM 669 C CA . ASP A 1 87 ? 10.535 -6.871 -41.562 1.00 57.66 87 ASP A CA 1
ATOM 670 C C . ASP A 1 87 ? 10.481 -7.800 -40.338 1.00 57.66 87 ASP A C 1
ATOM 672 O O . ASP A 1 87 ? 11.437 -8.519 -40.042 1.00 57.66 87 ASP A O 1
ATOM 676 N N . ARG A 1 88 ? 9.330 -7.868 -39.651 1.00 51.44 88 ARG A N 1
ATOM 677 C CA . ARG A 1 88 ? 9.050 -8.843 -38.584 1.00 51.44 88 ARG A CA 1
ATOM 678 C C . ARG A 1 88 ? 9.255 -10.296 -39.039 1.00 51.44 88 ARG A C 1
ATOM 680 O O . ARG A 1 88 ? 9.544 -11.137 -38.192 1.00 51.44 88 ARG A O 1
ATOM 687 N N . TYR A 1 89 ? 9.118 -10.570 -40.340 1.00 49.66 89 TYR A N 1
ATOM 688 C CA . TYR A 1 89 ? 9.252 -11.905 -40.936 1.00 49.66 89 TYR A CA 1
ATOM 689 C C . TYR A 1 89 ? 10.559 -12.124 -41.724 1.00 49.66 89 TYR A C 1
ATOM 691 O O . TYR A 1 89 ? 10.853 -13.261 -42.076 1.00 49.66 89 TYR A O 1
ATOM 699 N N . ASN A 1 90 ? 11.369 -11.080 -41.954 1.00 47.72 90 ASN A N 1
ATOM 700 C CA . ASN A 1 90 ? 12.598 -11.163 -42.764 1.00 47.72 90 ASN A CA 1
ATOM 701 C C . ASN A 1 90 ? 13.862 -11.512 -41.958 1.00 47.72 90 ASN A C 1
ATOM 703 O O . ASN A 1 90 ? 14.910 -11.788 -42.538 1.00 47.72 90 ASN A O 1
ATOM 707 N N . VAL A 1 91 ? 13.789 -11.528 -40.623 1.00 53.62 91 VAL A N 1
ATOM 708 C CA . VAL A 1 91 ? 14.932 -11.840 -39.750 1.00 53.62 91 VAL A CA 1
ATOM 709 C C . VAL A 1 91 ? 14.610 -13.069 -38.900 1.00 53.62 91 VAL A C 1
ATOM 711 O O . VAL A 1 91 ? 14.026 -12.972 -37.822 1.00 53.62 91 VAL A O 1
ATOM 714 N N . SER A 1 92 ? 14.997 -14.249 -39.390 1.00 51.59 92 SER A N 1
ATOM 715 C CA . SER A 1 92 ? 14.774 -15.541 -38.721 1.00 51.59 92 SER A CA 1
ATOM 716 C C . SER A 1 92 ? 15.727 -15.804 -37.545 1.00 51.59 92 SER A C 1
ATOM 718 O O . SER A 1 92 ? 15.435 -16.645 -36.695 1.00 51.59 92 SER A O 1
ATOM 720 N N . LYS A 1 93 ? 16.843 -15.065 -37.442 1.00 50.72 93 LYS A N 1
ATOM 721 C CA . LYS A 1 93 ? 17.809 -15.168 -36.335 1.00 50.72 93 LYS A CA 1
ATOM 722 C C . LYS A 1 93 ? 17.903 -13.861 -35.557 1.00 50.72 93 LYS A C 1
ATOM 724 O O . LYS A 1 93 ? 18.425 -12.859 -36.037 1.00 50.72 93 LYS A O 1
ATOM 729 N N . LYS A 1 94 ? 17.392 -13.893 -34.327 1.00 55.78 94 LYS A N 1
ATOM 730 C CA . LYS A 1 94 ? 17.442 -12.776 -33.380 1.00 55.78 94 LYS A CA 1
ATOM 731 C C . LYS A 1 94 ? 18.869 -12.630 -32.827 1.00 55.78 94 LYS A C 1
ATOM 733 O O . LYS A 1 94 ? 19.452 -13.643 -32.442 1.00 55.78 94 LYS A O 1
ATOM 738 N N . PRO A 1 95 ? 19.433 -11.413 -32.735 1.00 54.31 95 PRO A N 1
ATOM 739 C CA . PRO A 1 95 ? 20.713 -11.208 -32.068 1.00 54.31 95 PRO A CA 1
ATOM 740 C C . PRO A 1 95 ? 20.621 -11.627 -30.595 1.00 54.31 95 PRO A C 1
ATOM 742 O O . PRO A 1 95 ? 19.690 -11.220 -29.899 1.00 54.31 95 PRO A O 1
ATOM 745 N N . ALA A 1 96 ? 21.602 -12.386 -30.100 1.00 53.75 96 ALA A N 1
ATOM 746 C CA . ALA A 1 96 ? 21.680 -12.819 -28.696 1.00 53.75 96 ALA A CA 1
ATOM 747 C C . ALA A 1 96 ? 21.760 -11.650 -27.687 1.00 53.75 96 ALA A C 1
ATOM 749 O O . ALA A 1 96 ? 21.645 -11.847 -26.483 1.00 53.75 96 ALA A O 1
ATOM 750 N N . THR A 1 97 ? 21.951 -10.423 -28.176 1.00 58.84 97 THR A N 1
ATOM 751 C CA . THR A 1 97 ? 22.139 -9.197 -27.395 1.00 58.84 97 THR A CA 1
ATOM 752 C C . THR A 1 97 ? 20.838 -8.489 -26.991 1.00 58.84 97 THR A C 1
ATOM 754 O O . THR A 1 97 ? 20.904 -7.505 -26.254 1.00 58.84 97 THR A O 1
ATOM 757 N N . VAL A 1 98 ? 19.660 -8.944 -27.446 1.00 60.22 98 VAL A N 1
ATOM 758 C CA . VAL A 1 98 ? 18.365 -8.298 -27.141 1.00 60.22 98 VAL A CA 1
ATOM 759 C C . VAL A 1 98 ? 17.628 -9.042 -26.026 1.00 60.22 98 VAL A C 1
ATOM 761 O O . VAL A 1 98 ? 17.077 -10.119 -26.248 1.00 60.22 98 VAL A O 1
ATOM 764 N N . GLU A 1 99 ? 17.550 -8.434 -24.840 1.00 71.81 99 GLU A N 1
ATOM 765 C CA . GLU A 1 99 ? 16.852 -9.005 -23.679 1.00 71.81 99 GLU A CA 1
ATOM 766 C C . GLU A 1 99 ? 15.353 -9.219 -23.946 1.00 71.81 99 GLU A C 1
ATOM 768 O O . GLU A 1 99 ? 14.685 -8.374 -24.549 1.00 71.81 99 GLU A O 1
ATOM 773 N N . TRP A 1 100 ? 14.798 -10.334 -23.463 1.00 77.56 100 TRP A N 1
ATOM 774 C CA . TRP A 1 100 ? 13.378 -10.675 -23.629 1.00 77.56 100 TRP A CA 1
ATOM 775 C C . TRP A 1 100 ? 12.435 -9.634 -23.004 1.00 77.56 100 TRP A C 1
ATOM 777 O O . TRP A 1 100 ? 11.404 -9.306 -23.595 1.00 77.56 100 TRP A O 1
ATOM 787 N N . SER A 1 101 ? 12.816 -9.062 -21.857 1.00 74.69 101 SER A N 1
ATOM 788 C CA . SER A 1 101 ? 12.091 -7.974 -21.182 1.00 74.69 101 SER A CA 1
ATOM 789 C C . SER A 1 101 ? 11.874 -6.782 -22.120 1.00 74.69 101 SER A C 1
ATOM 791 O O . SER A 1 101 ? 10.743 -6.332 -22.293 1.00 74.69 101 SER A O 1
ATOM 793 N N . SER A 1 102 ? 12.923 -6.349 -22.830 1.00 74.81 102 SER A N 1
ATOM 794 C CA . SER A 1 102 ? 12.869 -5.236 -23.793 1.00 74.81 102 SER A CA 1
ATOM 795 C C . SER A 1 102 ? 11.894 -5.471 -24.954 1.00 74.81 102 SER A C 1
ATOM 797 O O . SER A 1 102 ? 11.338 -4.526 -25.514 1.00 74.81 102 SER A O 1
ATOM 799 N N . GLN A 1 103 ? 11.635 -6.735 -25.298 1.00 80.00 103 GLN A N 1
ATOM 800 C CA . GLN A 1 103 ? 10.710 -7.110 -26.369 1.00 80.00 103 GLN A CA 1
ATOM 801 C C . GLN A 1 103 ? 9.249 -7.091 -25.903 1.00 80.00 103 GLN A C 1
ATOM 803 O O . GLN A 1 103 ? 8.351 -6.890 -26.723 1.00 80.00 103 GLN A O 1
ATOM 808 N N . ASN A 1 104 ? 9.017 -7.262 -24.599 1.00 88.44 104 ASN A N 1
ATOM 809 C CA . ASN A 1 104 ? 7.693 -7.435 -24.007 1.00 88.44 104 ASN A CA 1
ATOM 810 C C . ASN A 1 104 ? 7.289 -6.289 -23.066 1.00 88.44 104 ASN A C 1
ATOM 812 O O . ASN A 1 104 ? 6.278 -6.407 -22.382 1.00 88.44 104 ASN A O 1
ATOM 816 N N . MET A 1 105 ? 8.008 -5.158 -23.067 1.00 92.12 105 MET A N 1
ATOM 817 C CA . MET A 1 105 ? 7.756 -4.020 -22.164 1.00 92.12 105 MET A CA 1
ATOM 818 C C . MET A 1 105 ? 6.302 -3.537 -22.135 1.00 92.12 105 MET A C 1
ATOM 820 O O . MET A 1 105 ? 5.791 -3.245 -21.058 1.00 92.12 105 MET A O 1
ATOM 824 N N . LEU A 1 106 ? 5.618 -3.485 -23.287 1.00 92.19 106 LEU A N 1
ATOM 825 C CA . LEU A 1 106 ? 4.202 -3.099 -23.329 1.00 92.19 106 LEU A CA 1
ATOM 826 C C . LEU A 1 106 ? 3.307 -4.137 -22.638 1.00 92.19 106 LEU A C 1
ATOM 828 O O . LEU A 1 106 ? 2.409 -3.761 -21.896 1.00 92.19 106 LEU A O 1
ATOM 832 N N . VAL A 1 107 ? 3.558 -5.430 -22.861 1.00 94.25 107 VAL A N 1
ATOM 833 C CA . VAL A 1 107 ? 2.786 -6.516 -22.233 1.00 94.25 107 VAL A CA 1
ATOM 834 C C . VAL A 1 107 ? 3.017 -6.518 -20.724 1.00 94.25 107 VAL A C 1
ATOM 836 O O . VAL A 1 107 ? 2.056 -6.548 -19.966 1.00 94.25 107 VAL A O 1
ATOM 839 N N . LEU A 1 108 ? 4.274 -6.394 -20.287 1.00 96.38 108 LEU A N 1
ATOM 840 C CA . LEU A 1 108 ? 4.622 -6.254 -18.871 1.00 96.38 108 LEU A CA 1
ATOM 841 C C . LEU A 1 108 ? 3.928 -5.035 -18.247 1.00 96.38 108 LEU A C 1
ATOM 843 O O . LEU A 1 108 ? 3.363 -5.147 -17.167 1.00 96.38 108 LEU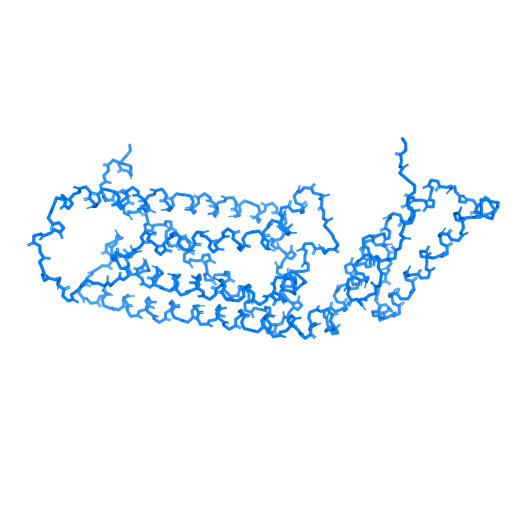 A O 1
ATOM 847 N N . GLY A 1 109 ? 3.905 -3.897 -18.950 1.00 96.50 109 GLY A N 1
ATOM 848 C CA . GLY A 1 109 ? 3.188 -2.696 -18.513 1.00 96.50 109 GLY A CA 1
ATOM 849 C C . GLY A 1 109 ? 1.679 -2.907 -18.352 1.00 96.50 109 GLY A C 1
ATOM 850 O O . GLY A 1 109 ? 1.102 -2.406 -17.395 1.00 96.50 109 GLY A O 1
ATOM 851 N N . ILE A 1 110 ? 1.042 -3.687 -19.233 1.00 97.50 110 ILE A N 1
ATOM 852 C CA . ILE A 1 110 ? -0.385 -4.038 -19.114 1.00 97.50 110 ILE A CA 1
ATOM 853 C C . ILE A 1 110 ? -0.633 -4.922 -17.885 1.00 97.50 110 ILE A C 1
ATOM 855 O O . ILE A 1 110 ? -1.583 -4.676 -17.148 1.00 97.50 110 ILE A O 1
ATOM 859 N N . VAL A 1 111 ? 0.227 -5.915 -17.631 1.00 98.12 111 VAL A N 1
ATOM 860 C CA . VAL A 1 111 ? 0.119 -6.766 -16.431 1.00 98.12 111 VAL A CA 1
ATOM 861 C C . VAL A 1 111 ? 0.288 -5.934 -15.156 1.00 98.12 111 VAL A C 1
ATOM 863 O O . VAL A 1 111 ? -0.498 -6.081 -14.225 1.00 98.12 111 VAL A O 1
ATOM 866 N N . ILE A 1 112 ? 1.255 -5.011 -15.134 1.00 98.38 112 ILE A N 1
ATOM 867 C CA . ILE A 1 112 ? 1.468 -4.089 -14.007 1.00 98.38 112 ILE A CA 1
ATOM 868 C C . ILE A 1 112 ? 0.262 -3.165 -13.815 1.00 98.38 112 ILE A C 1
ATOM 870 O O . ILE A 1 112 ? -0.138 -2.935 -12.681 1.00 98.38 112 ILE A O 1
ATOM 874 N N . LEU A 1 113 ? -0.342 -2.659 -14.895 1.00 98.00 113 LEU A N 1
ATOM 875 C CA . LEU A 1 113 ? -1.547 -1.833 -14.809 1.00 98.00 113 LEU A CA 1
ATOM 876 C C . LEU A 1 113 ? -2.730 -2.620 -14.228 1.00 98.00 113 LEU A C 1
ATOM 878 O O . LEU A 1 113 ? -3.435 -2.099 -13.370 1.00 98.00 113 LEU A O 1
ATOM 882 N N . ALA A 1 114 ? -2.931 -3.871 -14.651 1.00 98.19 114 ALA A N 1
ATOM 883 C CA . ALA A 1 114 ? -3.975 -4.731 -14.096 1.00 98.19 114 ALA A CA 1
ATOM 884 C C . ALA A 1 114 ? -3.753 -5.000 -12.597 1.00 98.19 114 ALA A C 1
ATOM 886 O O . ALA A 1 114 ? -4.683 -4.870 -11.804 1.00 98.19 114 ALA A O 1
ATOM 887 N N . PHE A 1 115 ? -2.510 -5.298 -12.202 1.00 98.25 115 PHE A N 1
ATOM 888 C CA . PHE A 1 115 ? -2.119 -5.410 -10.796 1.00 98.25 115 PHE A CA 1
ATOM 889 C C . PHE A 1 115 ? -2.393 -4.109 -10.024 1.00 98.25 115 PHE A C 1
ATOM 891 O O . PHE A 1 115 ? -2.996 -4.152 -8.955 1.00 98.25 115 PHE A O 1
ATOM 898 N N . LEU A 1 116 ? -2.014 -2.953 -10.578 1.00 97.81 116 LEU A N 1
ATOM 899 C CA . LEU A 1 116 ? -2.220 -1.655 -9.940 1.00 97.81 116 LEU A CA 1
ATOM 900 C C . LEU A 1 116 ? -3.706 -1.361 -9.707 1.00 97.81 116 LEU A C 1
ATOM 902 O O . LEU A 1 116 ? -4.049 -0.829 -8.660 1.00 97.81 116 LEU A O 1
ATOM 906 N N . VAL A 1 117 ? -4.592 -1.710 -10.644 1.00 98.31 117 VAL A N 1
ATOM 907 C CA . VAL A 1 117 ? -6.041 -1.524 -10.461 1.00 98.31 117 VAL A CA 1
ATOM 908 C C . VAL A 1 117 ? -6.542 -2.324 -9.260 1.00 98.31 117 VAL A C 1
ATOM 910 O O . VAL A 1 117 ? -7.219 -1.762 -8.403 1.00 98.31 117 VAL A O 1
ATOM 913 N N . VAL A 1 118 ? -6.172 -3.605 -9.159 1.00 98.25 118 VAL A N 1
ATOM 914 C CA . VAL A 1 118 ? -6.531 -4.443 -8.001 1.00 98.25 118 VAL A CA 1
ATOM 915 C C . VAL A 1 118 ? -5.971 -3.840 -6.710 1.00 98.25 118 VAL A C 1
ATOM 917 O O . VAL A 1 118 ? -6.707 -3.672 -5.740 1.00 98.25 118 VAL A O 1
ATOM 920 N N . HIS A 1 119 ? -4.703 -3.427 -6.731 1.00 98.00 119 HIS A N 1
ATOM 921 C CA . HIS A 1 119 ? -4.035 -2.804 -5.594 1.00 98.00 119 HIS A CA 1
ATOM 922 C C . HIS A 1 119 ? -4.728 -1.513 -5.126 1.00 98.00 119 HIS A C 1
ATOM 924 O O . HIS A 1 119 ? -4.973 -1.337 -3.933 1.00 98.00 119 HIS A O 1
ATOM 930 N N . LEU A 1 120 ? -5.100 -0.624 -6.053 1.00 97.94 120 LEU A N 1
ATOM 931 C CA . LEU A 1 120 ? -5.809 0.616 -5.731 1.00 97.94 120 LEU A CA 1
ATOM 932 C C . LEU A 1 120 ? -7.218 0.352 -5.197 1.00 97.94 120 LEU A C 1
ATOM 934 O O . LEU A 1 120 ? -7.650 1.071 -4.305 1.00 97.94 120 LEU A O 1
ATOM 938 N N . ILE A 1 121 ? -7.920 -0.673 -5.690 1.00 97.75 121 ILE A N 1
ATOM 939 C CA . ILE A 1 121 ? -9.237 -1.062 -5.161 1.00 97.75 121 ILE A CA 1
ATOM 940 C C . ILE A 1 121 ? -9.118 -1.578 -3.722 1.00 97.75 121 ILE A C 1
ATOM 942 O O . ILE A 1 121 ? -9.948 -1.240 -2.883 1.00 97.75 121 ILE A O 1
ATOM 946 N N . GLN A 1 122 ? -8.103 -2.393 -3.430 1.00 97.06 122 GLN A N 1
ATOM 947 C CA . GLN A 1 122 ? -7.935 -2.999 -2.107 1.00 97.06 122 GLN A CA 1
ATOM 948 C C . GLN A 1 122 ? -7.456 -2.003 -1.046 1.00 97.06 122 GLN A C 1
ATOM 950 O O . GLN A 1 122 ? -7.869 -2.128 0.103 1.00 97.06 122 GLN A O 1
ATOM 955 N N . PHE A 1 123 ? -6.631 -1.023 -1.425 1.00 97.06 123 PHE A N 1
ATOM 956 C CA . PHE A 1 123 ? -6.007 -0.095 -0.479 1.00 97.06 123 PHE A CA 1
ATOM 957 C C . PHE A 1 123 ? -6.489 1.344 -0.669 1.00 97.06 123 PHE A C 1
ATOM 959 O O . PHE A 1 123 ? -7.306 1.824 0.111 1.00 97.06 123 PHE A O 1
ATOM 966 N N . TRP A 1 124 ? -6.054 2.036 -1.725 1.00 96.25 124 TRP A N 1
ATOM 967 C CA . TRP A 1 124 ? -6.344 3.467 -1.907 1.00 96.25 124 TRP A CA 1
ATOM 968 C C . TRP A 1 124 ? -7.847 3.803 -1.874 1.00 96.25 124 TRP A C 1
ATOM 970 O O . TRP A 1 124 ? -8.264 4.742 -1.197 1.00 96.25 124 TRP A O 1
ATOM 980 N N . ALA A 1 125 ? -8.670 3.010 -2.565 1.00 95.62 125 ALA A N 1
ATOM 981 C CA . ALA A 1 125 ? -10.111 3.218 -2.666 1.00 95.62 125 ALA A CA 1
ATOM 982 C C . ALA A 1 125 ? -10.859 2.923 -1.356 1.00 95.62 125 ALA A C 1
ATOM 984 O O . ALA A 1 125 ? -11.938 3.473 -1.139 1.00 95.62 125 ALA A O 1
ATOM 985 N N . LYS A 1 126 ? -10.313 2.049 -0.504 1.00 94.44 126 LYS A N 1
ATOM 986 C CA . LYS A 1 126 ? -10.886 1.699 0.803 1.00 94.44 126 LYS A CA 1
ATOM 987 C C . LYS A 1 126 ? -10.374 2.587 1.942 1.00 94.44 126 LYS A C 1
ATOM 989 O O . LYS A 1 126 ? -11.066 2.707 2.941 1.00 94.44 126 LYS A O 1
ATOM 994 N N . MET A 1 127 ? -9.208 3.207 1.772 1.00 94.38 127 MET A N 1
ATOM 995 C CA . MET A 1 127 ? -8.575 4.084 2.759 1.00 94.38 127 MET A CA 1
ATOM 996 C C . MET A 1 127 ? -8.785 5.558 2.379 1.00 94.38 127 MET A C 1
ATOM 998 O O . MET A 1 127 ? -9.839 6.128 2.649 1.00 94.38 127 MET A O 1
ATOM 1002 N N . GLN A 1 128 ? -7.819 6.159 1.676 1.00 94.81 128 GLN A N 1
ATOM 1003 C CA . GLN A 1 128 ? -7.775 7.596 1.397 1.00 94.81 128 GLN A CA 1
ATOM 1004 C C . GLN A 1 128 ? -9.008 8.102 0.631 1.00 94.81 128 GLN A C 1
ATOM 1006 O O . GLN A 1 128 ? -9.480 9.202 0.891 1.00 94.81 128 GLN A O 1
ATOM 1011 N N . LEU A 1 129 ? -9.572 7.316 -0.297 1.00 94.50 129 LEU A N 1
ATOM 1012 C CA . LEU A 1 129 ? -10.797 7.725 -0.995 1.00 94.50 129 LEU A CA 1
ATOM 1013 C C . LEU A 1 129 ? -12.018 7.780 -0.065 1.00 94.50 129 LEU A C 1
ATOM 1015 O O . LEU A 1 129 ? -12.856 8.659 -0.251 1.00 94.50 129 LEU A O 1
ATOM 1019 N N . GLN A 1 130 ? -12.156 6.858 0.894 1.00 93.38 130 GLN A N 1
ATOM 1020 C CA . GLN A 1 130 ? -13.292 6.891 1.825 1.00 93.38 130 GLN A CA 1
ATOM 1021 C C . GLN A 1 130 ? -13.173 8.061 2.797 1.00 93.38 130 GLN A C 1
ATOM 1023 O O . GLN A 1 130 ? -14.163 8.754 3.015 1.00 93.38 130 GLN A O 1
ATOM 1028 N N . GLU A 1 131 ? -11.957 8.338 3.266 1.00 91.94 131 GLU A N 1
ATOM 1029 C CA . GLU A 1 131 ? -11.639 9.502 4.097 1.00 91.94 131 GLU A CA 1
ATOM 1030 C C . GLU A 1 131 ? -11.980 10.817 3.366 1.00 91.94 131 GLU A C 1
ATOM 1032 O O . GLU A 1 131 ? -12.717 11.649 3.886 1.00 91.94 131 GLU A O 1
ATOM 1037 N N . ILE A 1 132 ? -11.576 10.967 2.092 1.00 93.69 132 ILE A N 1
ATOM 1038 C CA . ILE A 1 132 ? -11.945 12.131 1.253 1.00 93.69 132 ILE A CA 1
ATOM 1039 C C . ILE A 1 132 ? -13.468 12.275 1.110 1.00 93.69 132 ILE A C 1
ATOM 1041 O O . ILE A 1 132 ? -13.985 13.387 1.007 1.00 93.69 132 ILE A O 1
ATOM 1045 N N . ARG A 1 133 ? -14.193 11.155 1.034 1.00 93.38 133 ARG A N 1
ATOM 1046 C CA . ARG A 1 133 ? -15.651 11.141 0.863 1.00 93.38 133 ARG A CA 1
ATOM 1047 C C . ARG A 1 133 ? -16.410 11.355 2.173 1.00 93.38 133 ARG A C 1
ATOM 1049 O O . ARG A 1 133 ? -17.624 11.521 2.100 1.00 93.38 133 ARG A O 1
ATOM 1056 N N . GLY A 1 134 ? -15.737 11.306 3.326 1.00 89.06 134 GLY A N 1
ATOM 1057 C CA . GLY A 1 134 ? -16.387 11.246 4.636 1.00 89.06 134 GLY A CA 1
ATOM 1058 C C . GLY A 1 134 ? -17.305 10.027 4.785 1.00 89.06 134 GLY A C 1
ATOM 1059 O O . GLY A 1 134 ? -18.319 10.103 5.466 1.00 89.06 134 GLY A O 1
ATOM 1060 N N . ALA A 1 135 ? -17.001 8.933 4.078 1.00 85.94 135 ALA A N 1
ATOM 1061 C CA . ALA A 1 135 ? -17.831 7.730 3.994 1.00 85.94 135 ALA A CA 1
ATOM 1062 C C . ALA A 1 135 ? -17.043 6.505 4.475 1.00 85.94 135 ALA A C 1
ATOM 1064 O O . ALA A 1 135 ? -16.929 5.498 3.772 1.00 85.94 135 ALA A O 1
ATOM 1065 N N . GLU A 1 136 ? -16.421 6.639 5.644 1.00 82.44 136 GLU A N 1
ATOM 1066 C CA . GLU A 1 136 ? -15.602 5.593 6.243 1.00 82.44 136 GLU A CA 1
ATOM 1067 C C . GLU A 1 136 ? -16.450 4.358 6.567 1.00 82.44 136 GLU A C 1
ATOM 1069 O O . GLU A 1 136 ? -17.608 4.455 6.968 1.00 82.44 136 GLU A O 1
ATOM 1074 N N . GLY A 1 137 ? -15.881 3.180 6.308 1.00 83.75 137 GLY A N 1
ATOM 1075 C CA . GLY A 1 137 ? -16.512 1.917 6.676 1.00 83.75 137 GLY A CA 1
ATOM 1076 C C . GLY A 1 137 ? -16.224 1.551 8.131 1.00 83.75 137 GLY A C 1
ATOM 1077 O O . GLY A 1 137 ? -15.763 2.367 8.917 1.00 83.75 137 GLY A O 1
ATOM 1078 N N . VAL A 1 138 ? -16.412 0.272 8.461 1.00 89.50 138 VAL A N 1
ATOM 1079 C CA . VAL A 1 138 ? -16.102 -0.276 9.796 1.00 89.50 138 VAL A CA 1
ATOM 1080 C C . VAL A 1 138 ? -14.629 -0.085 10.186 1.00 89.50 138 VAL A C 1
ATOM 1082 O O . VAL A 1 138 ? -14.313 0.059 11.361 1.00 89.50 138 VAL A O 1
ATOM 1085 N N . LEU A 1 139 ? -13.721 -0.105 9.206 1.00 93.50 139 LEU A N 1
ATOM 1086 C CA . LEU A 1 139 ? -12.284 0.029 9.437 1.00 93.50 139 LEU A CA 1
ATOM 1087 C C . LEU A 1 139 ? -11.855 1.493 9.270 1.00 93.50 139 LEU A C 1
ATOM 1089 O O . LEU A 1 139 ? -11.979 2.014 8.155 1.00 93.50 139 LEU A O 1
ATOM 1093 N N . PRO A 1 140 ? -11.290 2.131 10.311 1.00 91.88 140 PRO A N 1
ATOM 1094 C CA . PRO A 1 140 ? -10.741 3.475 10.193 1.00 91.88 140 PRO A CA 1
ATOM 1095 C C . PRO A 1 140 ? -9.595 3.512 9.168 1.00 91.88 140 PRO A C 1
ATOM 1097 O O . PRO A 1 140 ? -8.706 2.655 9.240 1.00 91.88 140 PRO A O 1
ATOM 1100 N N . PRO A 1 141 ? -9.544 4.490 8.240 1.00 90.38 141 PRO A N 1
ATOM 1101 C CA . PRO A 1 141 ? -8.511 4.582 7.201 1.00 90.38 141 PRO A CA 1
ATOM 1102 C C . PRO A 1 141 ? -7.065 4.586 7.722 1.00 90.38 141 PRO A C 1
ATOM 1104 O O . PRO A 1 141 ? -6.161 4.141 7.014 1.00 90.38 141 PRO A O 1
ATOM 1107 N N . SER A 1 142 ? -6.838 5.041 8.958 1.00 90.88 142 SER A N 1
ATOM 1108 C CA . SER A 1 142 ? -5.530 5.035 9.627 1.00 90.88 142 SER A CA 1
ATOM 1109 C C . SER A 1 142 ? -5.053 3.632 10.039 1.00 90.88 142 SER A C 1
ATOM 1111 O O . SER A 1 142 ? -3.849 3.396 10.160 1.00 90.88 142 SER A O 1
ATOM 1113 N N . MET A 1 143 ? -5.956 2.655 10.189 1.00 95.00 143 MET A N 1
ATOM 1114 C CA . MET A 1 143 ? -5.639 1.280 10.600 1.00 95.00 143 MET A CA 1
ATOM 1115 C C . MET A 1 143 ? -5.213 0.404 9.412 1.00 95.00 143 MET A C 1
ATOM 1117 O O . MET A 1 143 ? -5.829 -0.619 9.105 1.00 95.00 143 MET A O 1
ATOM 1121 N N . GLY A 1 144 ? -4.129 0.787 8.732 1.00 96.69 144 GLY A N 1
ATOM 1122 C CA . GLY A 1 144 ? -3.627 0.111 7.528 1.00 96.69 144 GLY A CA 1
ATOM 1123 C C . GLY A 1 144 ? -3.437 -1.406 7.673 1.00 96.69 144 GLY A C 1
ATOM 1124 O O . GLY A 1 144 ? -3.708 -2.163 6.741 1.00 96.69 144 GLY A O 1
ATOM 1125 N N . THR A 1 145 ? -3.023 -1.877 8.849 1.00 98.31 145 THR A N 1
ATOM 1126 C CA . THR A 1 145 ? -2.890 -3.316 9.155 1.00 98.31 145 THR A CA 1
ATOM 1127 C C . THR A 1 145 ? -4.211 -4.090 9.070 1.00 98.31 145 THR A C 1
ATOM 1129 O O . THR A 1 145 ? -4.197 -5.244 8.641 1.00 98.31 145 THR A O 1
ATOM 1132 N N . LEU A 1 146 ? -5.359 -3.476 9.372 1.00 98.12 146 LEU A N 1
ATOM 1133 C CA . LEU A 1 146 ? -6.670 -4.114 9.198 1.00 98.12 146 LEU A CA 1
ATOM 1134 C C . LEU A 1 146 ? -7.082 -4.199 7.720 1.00 98.12 146 LEU A C 1
ATOM 1136 O O . LEU A 1 146 ? -7.742 -5.153 7.318 1.00 98.12 146 LEU A O 1
ATOM 1140 N N . PHE A 1 147 ? -6.625 -3.280 6.866 1.00 98.00 147 PHE A N 1
ATOM 1141 C CA . PHE A 1 147 ? -6.791 -3.432 5.414 1.00 98.00 147 PHE A CA 1
ATOM 1142 C C . PHE A 1 147 ? -5.871 -4.516 4.839 1.00 98.00 147 PHE A C 1
ATOM 1144 O O . PHE A 1 147 ? -6.257 -5.212 3.897 1.00 98.00 147 PHE A O 1
ATOM 1151 N N . ILE A 1 148 ? -4.677 -4.707 5.419 1.00 98.56 148 ILE A N 1
ATOM 1152 C CA . ILE A 1 148 ? -3.820 -5.861 5.110 1.00 98.56 148 ILE A CA 1
ATOM 1153 C C . ILE A 1 148 ? -4.534 -7.161 5.500 1.00 98.56 148 ILE A C 1
ATOM 1155 O O . ILE A 1 148 ? -4.585 -8.069 4.670 1.00 98.56 148 ILE A O 1
ATOM 1159 N N . GLN A 1 149 ? -5.115 -7.231 6.706 1.00 98.56 149 GLN A N 1
ATOM 1160 C CA . GLN A 1 149 ? -5.937 -8.358 7.166 1.00 98.56 149 GLN A CA 1
ATOM 1161 C C . GLN A 1 149 ? -7.018 -8.700 6.131 1.00 98.56 149 GLN A C 1
ATOM 1163 O O . GLN A 1 149 ? -7.039 -9.810 5.608 1.00 98.56 149 GLN A O 1
ATOM 1168 N N . GLU A 1 150 ? -7.853 -7.732 5.755 1.00 97.75 150 GLU A N 1
ATOM 1169 C CA . GLU A 1 150 ? -8.941 -7.945 4.794 1.00 97.75 150 GLU A CA 1
ATOM 1170 C C . GLU A 1 150 ? -8.454 -8.404 3.416 1.00 97.75 150 GLU A C 1
ATOM 1172 O O . GLU A 1 150 ? -8.996 -9.336 2.818 1.00 97.75 150 GLU A O 1
ATOM 1177 N N . ALA A 1 151 ? -7.421 -7.751 2.879 1.00 98.12 151 ALA A N 1
ATOM 1178 C CA . ALA A 1 151 ? -6.937 -8.063 1.543 1.00 98.12 151 ALA A CA 1
ATOM 1179 C C . ALA A 1 151 ? -6.271 -9.446 1.491 1.00 98.12 151 ALA A C 1
ATOM 1181 O O . ALA A 1 151 ? -6.539 -10.223 0.572 1.00 98.12 151 ALA A O 1
ATOM 1182 N N . PHE A 1 152 ? -5.404 -9.763 2.454 1.00 98.56 152 PHE A N 1
ATOM 1183 C CA . PHE A 1 152 ? -4.542 -10.947 2.417 1.00 98.56 152 PHE A CA 1
ATOM 1184 C C . PHE A 1 152 ? -5.132 -12.195 3.089 1.00 98.56 152 PHE A C 1
ATOM 1186 O O . PHE A 1 152 ? -4.559 -13.276 2.941 1.00 98.56 152 PHE A O 1
ATOM 1193 N N . SER A 1 153 ? -6.307 -12.103 3.717 1.00 98.06 153 SER A N 1
ATOM 1194 C CA . SER A 1 153 ? -7.111 -13.284 4.076 1.00 98.06 153 SER A CA 1
ATOM 1195 C C . SER A 1 153 ? -7.605 -14.058 2.844 1.00 98.06 153 SER A C 1
ATOM 1197 O O . SER A 1 153 ? -7.862 -15.257 2.915 1.00 98.06 153 SER A O 1
ATOM 1199 N N . SER A 1 154 ? -7.697 -13.411 1.677 1.00 97.75 154 SER A N 1
ATOM 1200 C CA . SER A 1 154 ? -8.027 -14.083 0.415 1.00 97.75 154 SER A CA 1
ATOM 1201 C C . SER A 1 154 ? -6.791 -14.700 -0.240 1.00 97.75 154 SER A C 1
ATOM 1203 O O . SER A 1 154 ? -5.846 -13.992 -0.588 1.00 97.75 154 SER A O 1
ATOM 1205 N N . VAL A 1 155 ? -6.841 -16.007 -0.534 1.00 96.62 155 VAL A N 1
ATOM 1206 C CA . VAL A 1 155 ? -5.770 -16.748 -1.237 1.00 96.62 155 VAL A CA 1
ATOM 1207 C C . VAL A 1 155 ? -5.429 -16.169 -2.618 1.00 96.62 155 VAL A C 1
ATOM 1209 O O . VAL A 1 155 ? -4.315 -16.334 -3.115 1.00 96.62 155 VAL A O 1
ATOM 1212 N N . TRP A 1 156 ? -6.366 -15.456 -3.249 1.00 97.88 156 TRP A N 1
ATOM 1213 C CA . TRP A 1 156 ? -6.162 -14.864 -4.572 1.00 97.88 156 TRP A CA 1
ATOM 1214 C C . TRP A 1 156 ? -5.269 -13.626 -4.544 1.00 97.88 156 TRP A C 1
ATOM 1216 O O . TRP A 1 156 ? -4.548 -13.376 -5.512 1.00 97.88 156 TRP A O 1
ATOM 1226 N N . THR A 1 157 ? -5.278 -12.872 -3.444 1.00 98.31 157 THR A N 1
ATOM 1227 C CA . THR A 1 157 ? -4.486 -11.647 -3.297 1.00 98.31 157 THR A CA 1
ATOM 1228 C C . THR A 1 157 ? -2.986 -11.901 -3.483 1.00 98.31 157 THR A C 1
ATOM 1230 O O . THR A 1 157 ? -2.415 -11.314 -4.406 1.00 98.31 157 THR A O 1
ATOM 1233 N N . PRO A 1 158 ? -2.318 -12.806 -2.734 1.00 98.12 158 PRO A N 1
ATOM 1234 C CA . PRO A 1 158 ? -0.892 -13.059 -2.938 1.00 98.12 158 PRO A CA 1
ATOM 1235 C C . PRO A 1 158 ? -0.576 -13.611 -4.335 1.00 98.12 158 PRO A C 1
ATOM 1237 O O . PRO A 1 158 ? 0.463 -13.269 -4.892 1.00 98.12 158 PRO A O 1
ATOM 1240 N N . ILE A 1 159 ? -1.468 -14.399 -4.948 1.00 98.31 159 ILE A N 1
ATOM 1241 C CA . ILE A 1 159 ? -1.268 -14.925 -6.309 1.00 98.31 159 ILE A CA 1
ATOM 1242 C C . ILE A 1 159 ? -1.200 -13.779 -7.326 1.00 98.31 159 ILE A C 1
ATOM 1244 O O . ILE A 1 159 ? -0.244 -13.687 -8.100 1.00 98.31 159 ILE A O 1
ATOM 1248 N N . ILE A 1 160 ? -2.192 -12.882 -7.310 1.00 98.44 160 ILE A N 1
ATOM 1249 C CA . ILE A 1 160 ? -2.247 -11.723 -8.212 1.00 98.44 160 ILE A CA 1
ATOM 1250 C C . ILE A 1 160 ? -1.041 -10.805 -7.973 1.00 98.44 160 ILE A C 1
ATOM 1252 O O . ILE A 1 160 ? -0.415 -10.341 -8.930 1.00 98.44 160 ILE A O 1
ATOM 1256 N N . TYR A 1 161 ? -0.682 -10.586 -6.707 1.00 98.56 161 TYR A N 1
ATOM 1257 C CA . TYR A 1 161 ? 0.427 -9.716 -6.319 1.00 98.56 161 TYR A CA 1
ATOM 1258 C C . TYR A 1 161 ? 1.765 -10.269 -6.804 1.00 98.56 161 TYR A C 1
ATOM 1260 O O . TYR A 1 161 ? 2.528 -9.540 -7.430 1.00 98.56 161 TYR A O 1
ATOM 1268 N N . ILE A 1 162 ? 2.031 -11.566 -6.618 1.00 98.62 162 ILE A N 1
ATOM 1269 C CA . ILE A 1 162 ? 3.273 -12.204 -7.076 1.00 98.62 162 ILE A CA 1
ATOM 1270 C C . ILE A 1 162 ? 3.396 -12.143 -8.605 1.00 98.62 162 ILE A C 1
ATOM 1272 O O . ILE A 1 162 ? 4.475 -11.834 -9.114 1.00 98.62 162 ILE A O 1
ATOM 1276 N N . ILE A 1 163 ? 2.307 -12.360 -9.355 1.00 98.56 163 ILE A N 1
ATOM 1277 C CA . ILE A 1 163 ? 2.309 -12.187 -10.820 1.00 98.56 163 ILE A CA 1
ATOM 1278 C C . ILE A 1 163 ? 2.673 -10.739 -11.187 1.00 98.56 163 ILE A C 1
ATOM 1280 O O . ILE A 1 163 ? 3.537 -10.513 -12.042 1.00 98.56 163 ILE A O 1
ATOM 1284 N N . GLY A 1 164 ? 2.058 -9.762 -10.512 1.00 98.56 164 GLY A N 1
ATOM 1285 C CA . GLY A 1 164 ? 2.371 -8.341 -10.663 1.00 98.56 164 GLY A CA 1
ATOM 1286 C C . GLY A 1 164 ? 3.837 -8.024 -10.359 1.00 98.56 164 GLY A C 1
ATOM 1287 O O . GLY A 1 164 ? 4.495 -7.354 -11.152 1.00 98.56 164 GLY A O 1
ATOM 1288 N N . PHE A 1 165 ? 4.386 -8.563 -9.270 1.00 98.50 165 PHE A N 1
ATOM 1289 C CA . PHE A 1 165 ? 5.772 -8.357 -8.848 1.00 98.50 165 PHE A CA 1
ATOM 1290 C C . PHE A 1 165 ? 6.788 -8.972 -9.809 1.00 98.50 165 PHE A C 1
ATOM 1292 O O . PHE A 1 165 ? 7.814 -8.354 -10.086 1.00 98.50 165 PHE A O 1
ATOM 1299 N N . VAL A 1 166 ? 6.505 -10.145 -10.379 1.00 97.88 166 VAL A N 1
ATOM 1300 C CA . VAL A 1 166 ? 7.356 -10.742 -11.421 1.00 97.88 166 VAL A CA 1
ATOM 1301 C C . VAL A 1 166 ? 7.341 -9.879 -12.685 1.00 97.88 166 VAL A C 1
ATOM 1303 O O . VAL A 1 166 ? 8.397 -9.610 -13.262 1.00 97.88 166 VAL A O 1
ATOM 1306 N N . ALA A 1 167 ? 6.172 -9.386 -13.108 1.00 98.00 167 ALA A N 1
ATOM 1307 C CA . ALA A 1 167 ? 6.090 -8.461 -14.239 1.00 98.00 167 ALA A CA 1
ATOM 1308 C C . ALA A 1 167 ? 6.849 -7.153 -13.956 1.00 98.00 167 ALA A C 1
ATOM 1310 O O . ALA A 1 167 ? 7.602 -6.669 -14.809 1.00 98.00 167 ALA A O 1
ATOM 1311 N N . LEU A 1 168 ? 6.702 -6.626 -12.739 1.00 97.69 168 LEU A N 1
ATOM 1312 C CA . LEU A 1 168 ? 7.399 -5.445 -12.245 1.00 97.69 168 LEU A CA 1
ATOM 1313 C C . LEU A 1 168 ? 8.918 -5.655 -12.221 1.00 97.69 168 LEU A C 1
ATOM 1315 O O . LEU A 1 168 ? 9.648 -4.760 -12.644 1.00 97.69 168 LEU A O 1
ATOM 1319 N N . TRP A 1 169 ? 9.399 -6.845 -11.844 1.00 97.81 169 TRP A N 1
ATOM 1320 C CA . TRP A 1 169 ? 10.818 -7.201 -11.885 1.00 97.81 169 TRP A CA 1
ATOM 1321 C C . TRP A 1 169 ? 11.394 -7.051 -13.290 1.00 97.81 169 TRP A C 1
ATOM 1323 O O . TRP A 1 169 ? 12.367 -6.326 -13.485 1.00 97.81 169 TRP A O 1
ATOM 1333 N N . PHE A 1 170 ? 10.770 -7.673 -14.296 1.00 97.25 170 PHE A N 1
ATOM 1334 C CA . PHE A 1 170 ? 11.243 -7.557 -15.678 1.00 97.25 170 PHE A CA 1
ATOM 1335 C C . PHE A 1 170 ? 11.189 -6.111 -16.184 1.00 97.25 170 PHE A C 1
ATOM 1337 O O . PHE A 1 170 ? 12.112 -5.663 -16.871 1.00 97.25 170 PHE A O 1
ATOM 1344 N N . HIS A 1 171 ? 10.117 -5.390 -15.851 1.00 96.69 171 HIS A N 1
ATOM 1345 C CA . HIS A 1 171 ? 9.898 -4.019 -16.294 1.00 96.69 171 HIS A CA 1
ATOM 1346 C C . HIS A 1 171 ? 10.926 -3.054 -15.689 1.00 96.69 171 HIS A C 1
ATOM 1348 O O . HIS A 1 171 ? 11.587 -2.319 -16.421 1.00 96.69 171 HIS A O 1
ATOM 1354 N N . MET A 1 172 ? 11.110 -3.084 -14.368 1.00 96.06 172 MET A N 1
ATOM 1355 C CA . MET A 1 172 ? 12.040 -2.212 -13.649 1.00 96.06 172 MET A CA 1
ATOM 1356 C C . MET A 1 172 ? 13.496 -2.584 -13.909 1.00 96.06 172 MET A C 1
ATOM 1358 O O . MET A 1 172 ? 14.305 -1.683 -14.123 1.00 96.06 172 MET A O 1
ATOM 1362 N N . ASN A 1 173 ? 13.824 -3.878 -13.993 1.00 95.12 173 ASN A N 1
ATOM 1363 C CA . ASN A 1 173 ? 15.184 -4.318 -14.294 1.00 95.12 173 ASN A CA 1
ATOM 1364 C C . ASN A 1 173 ? 15.653 -3.749 -15.640 1.00 95.12 173 ASN A C 1
ATOM 1366 O O . ASN A 1 173 ? 16.796 -3.318 -15.757 1.00 95.12 173 ASN A O 1
ATOM 1370 N N . HIS A 1 174 ? 14.770 -3.672 -16.645 1.00 93.94 174 HIS A N 1
ATOM 1371 C CA . HIS A 1 174 ? 15.092 -2.991 -17.898 1.00 93.94 174 HIS A CA 1
ATOM 1372 C C . HIS A 1 174 ? 15.011 -1.459 -17.787 1.00 93.94 174 HIS A C 1
ATOM 1374 O O . HIS A 1 174 ? 15.935 -0.755 -18.209 1.00 93.94 174 HIS A O 1
ATOM 1380 N N . GLY A 1 175 ? 13.913 -0.936 -17.237 1.00 93.25 175 GLY A N 1
ATOM 1381 C CA . GLY A 1 175 ? 13.627 0.497 -17.171 1.00 93.25 175 GLY A CA 1
ATOM 1382 C C . GLY A 1 175 ? 14.698 1.290 -16.424 1.00 93.25 175 GLY A C 1
ATOM 1383 O O . GLY A 1 175 ? 15.094 2.362 -16.883 1.00 93.25 175 GLY A O 1
ATOM 1384 N N . PHE A 1 176 ? 15.237 0.724 -15.341 1.00 95.00 176 PHE A N 1
ATOM 1385 C CA . PHE A 1 176 ? 16.223 1.372 -14.483 1.00 95.00 176 PHE A CA 1
ATOM 1386 C C . PHE A 1 176 ? 17.507 1.725 -15.231 1.00 95.00 176 PHE A C 1
ATOM 1388 O O . PHE A 1 176 ? 17.950 2.865 -15.189 1.00 95.00 176 PHE A O 1
ATOM 1395 N N . TRP A 1 177 ? 18.134 0.792 -15.950 1.00 94.25 177 TRP A N 1
ATOM 1396 C CA . TRP A 1 177 ? 19.355 1.137 -16.689 1.00 94.25 177 TRP A CA 1
ATOM 1397 C C . TRP A 1 177 ? 19.038 1.918 -17.978 1.00 94.25 177 TRP A C 1
ATOM 1399 O O . TRP A 1 177 ? 19.836 2.749 -18.417 1.00 94.25 177 TRP A O 1
ATOM 1409 N N . SER A 1 178 ? 17.858 1.697 -18.572 1.00 92.56 178 SER A N 1
ATOM 1410 C CA . SER A 1 178 ? 17.417 2.370 -19.802 1.00 92.56 178 SER A CA 1
ATOM 1411 C C . SER A 1 178 ? 17.189 3.877 -19.617 1.00 92.56 178 SER A C 1
ATOM 1413 O O . SER A 1 178 ? 17.431 4.656 -20.548 1.00 92.56 178 SER A O 1
ATOM 1415 N N . MET A 1 179 ? 16.739 4.325 -18.438 1.00 94.06 179 MET A N 1
ATOM 1416 C CA . MET A 1 179 ? 16.591 5.762 -18.160 1.00 94.06 179 MET A CA 1
ATOM 1417 C C . MET A 1 179 ? 17.947 6.480 -18.159 1.00 94.06 179 MET A C 1
ATOM 1419 O O . MET A 1 179 ? 18.073 7.529 -18.789 1.00 94.06 179 MET A O 1
ATOM 1423 N N . PHE A 1 180 ? 18.993 5.874 -17.585 1.00 93.88 180 PHE A N 1
ATOM 1424 C CA . PHE A 1 180 ? 20.354 6.422 -17.633 1.00 93.88 180 PHE A CA 1
ATOM 1425 C C . PHE A 1 180 ? 20.913 6.446 -19.053 1.00 93.88 180 PHE A C 1
ATOM 1427 O O . PHE A 1 180 ? 21.552 7.422 -19.445 1.00 93.88 180 PHE A O 1
ATOM 1434 N N . GLN A 1 181 ? 20.607 5.426 -19.865 1.00 91.50 181 GLN A N 1
ATOM 1435 C CA . GLN A 1 181 ? 20.964 5.456 -21.281 1.00 91.50 181 GLN A CA 1
ATOM 1436 C C . GLN A 1 181 ? 20.309 6.633 -22.009 1.00 91.50 181 GLN A C 1
ATOM 1438 O O . GLN A 1 181 ? 20.961 7.282 -22.826 1.00 91.50 181 GLN A O 1
ATOM 1443 N N . SER A 1 182 ? 19.042 6.915 -21.707 1.00 89.75 182 SER A N 1
ATOM 1444 C CA . SER A 1 182 ? 18.294 8.024 -22.309 1.00 89.75 182 SER A CA 1
ATOM 1445 C C . SER A 1 182 ? 18.795 9.393 -21.841 1.00 89.75 182 SER A C 1
ATOM 1447 O O . SER A 1 182 ? 18.756 10.344 -22.615 1.00 89.75 182 SER A O 1
ATOM 1449 N N . ALA A 1 183 ? 19.321 9.477 -20.617 1.00 88.44 183 ALA A N 1
ATOM 1450 C CA . ALA A 1 183 ? 19.971 10.667 -20.069 1.00 88.44 183 ALA A CA 1
ATOM 1451 C C . ALA A 1 183 ? 21.426 10.865 -20.552 1.00 88.44 183 ALA A C 1
ATOM 1453 O O . ALA A 1 183 ? 22.042 11.875 -20.228 1.00 88.44 183 ALA A O 1
ATOM 1454 N N . GLY A 1 184 ? 21.987 9.920 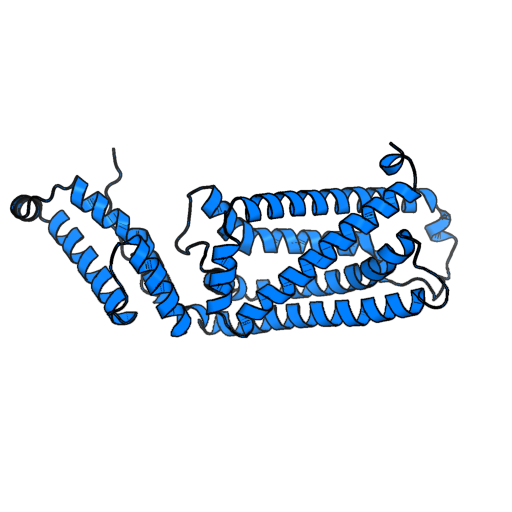-21.320 1.00 89.00 184 GLY A N 1
ATOM 1455 C CA . GLY A 1 184 ? 23.349 9.998 -21.865 1.00 89.00 184 GLY A CA 1
ATOM 1456 C C . GLY A 1 184 ? 24.439 9.350 -21.001 1.00 89.00 184 GLY A C 1
ATOM 1457 O O . GLY A 1 184 ? 25.606 9.353 -21.384 1.00 89.00 184 GLY A O 1
ATOM 1458 N N . TRP A 1 185 ? 24.091 8.726 -19.872 1.00 91.06 185 TRP A N 1
ATOM 1459 C CA . TRP A 1 185 ? 25.041 8.000 -19.023 1.00 91.06 185 TRP A CA 1
ATOM 1460 C C . TRP A 1 185 ? 25.202 6.548 -19.501 1.00 91.06 185 TRP A C 1
ATOM 1462 O O . TRP A 1 185 ? 24.745 5.599 -18.866 1.00 91.06 185 TRP A O 1
ATOM 1472 N N . ASN A 1 186 ? 25.840 6.363 -20.661 1.00 92.19 186 ASN A N 1
ATOM 1473 C CA . ASN A 1 186 ? 25.906 5.067 -21.355 1.00 92.19 186 ASN A CA 1
ATOM 1474 C C . ASN A 1 186 ? 27.284 4.690 -21.924 1.00 92.19 186 ASN A C 1
ATOM 1476 O O . ASN A 1 186 ? 27.363 3.874 -22.843 1.00 92.19 186 ASN A O 1
ATOM 1480 N N . ASN A 1 187 ? 28.372 5.247 -21.385 1.00 93.94 187 ASN A N 1
ATOM 1481 C CA . ASN A 1 187 ? 29.720 4.860 -21.807 1.00 93.94 187 ASN A CA 1
ATOM 1482 C C . ASN A 1 187 ? 30.020 3.373 -21.518 1.00 93.94 187 ASN A C 1
ATOM 1484 O O . ASN A 1 187 ? 29.368 2.733 -20.687 1.00 93.94 187 ASN A O 1
ATOM 1488 N N . ILE A 1 188 ? 31.050 2.849 -22.192 1.00 92.88 188 ILE A N 1
ATOM 1489 C CA . ILE A 1 188 ? 31.454 1.432 -22.154 1.00 92.88 188 ILE A CA 1
ATOM 1490 C C . ILE A 1 188 ? 31.755 0.908 -20.741 1.00 92.88 188 ILE A C 1
ATOM 1492 O O . ILE A 1 188 ? 31.619 -0.285 -20.489 1.00 92.88 188 ILE A O 1
ATOM 1496 N N . THR A 1 189 ? 32.118 1.794 -19.812 1.00 93.94 189 THR A N 1
ATOM 1497 C CA . THR A 1 189 ? 32.453 1.447 -18.427 1.00 93.94 189 THR A CA 1
ATOM 1498 C C . THR A 1 189 ? 31.214 1.414 -17.535 1.00 93.94 189 THR A C 1
ATOM 1500 O O . THR A 1 189 ? 31.053 0.507 -16.718 1.00 93.94 189 THR A O 1
ATOM 1503 N N . TRP A 1 190 ? 30.332 2.406 -17.664 1.00 94.50 190 TRP A N 1
ATOM 1504 C CA . TRP A 1 190 ? 29.202 2.595 -16.756 1.00 94.50 190 TRP A CA 1
ATOM 1505 C C . TRP A 1 190 ? 27.950 1.833 -17.165 1.00 94.50 190 TRP A C 1
ATOM 1507 O O . TRP A 1 190 ? 27.247 1.345 -16.284 1.00 94.50 190 TRP A O 1
ATOM 1517 N N . LEU A 1 191 ? 27.674 1.667 -18.460 1.00 93.62 191 LEU A N 1
ATOM 1518 C CA . LEU A 1 191 ? 26.465 0.965 -18.896 1.00 93.62 191 LEU A CA 1
ATOM 1519 C C . LEU A 1 191 ? 26.393 -0.485 -18.363 1.00 93.62 191 LEU A C 1
ATOM 1521 O O . LEU A 1 191 ? 25.341 -0.858 -17.837 1.00 93.62 191 LEU A O 1
ATOM 1525 N N . PRO A 1 192 ? 27.475 -1.296 -18.391 1.00 95.00 192 PRO A N 1
ATOM 1526 C CA . PRO A 1 192 ? 27.461 -2.626 -17.777 1.00 95.00 192 PRO A CA 1
ATOM 1527 C C . PRO A 1 192 ? 27.234 -2.589 -16.257 1.00 95.00 192 PRO A C 1
ATOM 1529 O O . PRO A 1 192 ? 26.521 -3.435 -15.717 1.00 95.00 192 PRO A O 1
ATOM 1532 N N . ARG A 1 193 ? 27.791 -1.586 -15.561 1.00 96.69 193 ARG A N 1
ATOM 1533 C CA . ARG A 1 193 ? 27.610 -1.407 -14.110 1.00 96.69 193 ARG A CA 1
ATOM 1534 C C . ARG A 1 193 ? 26.168 -1.057 -13.766 1.00 96.69 193 ARG A C 1
ATOM 1536 O O . ARG A 1 193 ? 25.598 -1.678 -12.879 1.00 96.69 193 ARG A O 1
ATOM 1543 N N . LEU A 1 194 ? 25.560 -0.127 -14.500 1.00 95.69 194 LEU A N 1
ATOM 1544 C CA . LEU A 1 194 ? 24.165 0.275 -14.312 1.00 95.69 194 LEU A CA 1
ATOM 1545 C C . LEU A 1 194 ? 23.203 -0.892 -14.537 1.00 95.69 194 LEU A C 1
ATOM 1547 O O . LEU A 1 194 ? 22.272 -1.063 -13.759 1.00 95.69 194 LEU A O 1
ATOM 1551 N N . LYS A 1 195 ? 23.460 -1.746 -15.536 1.00 95.00 195 LYS A N 1
ATOM 1552 C CA . LYS A 1 195 ? 22.702 -2.993 -15.727 1.00 95.00 195 LYS A CA 1
ATOM 1553 C C . LYS A 1 195 ? 22.828 -3.938 -14.531 1.00 95.00 195 LYS A C 1
ATOM 1555 O O . LYS A 1 195 ? 21.837 -4.522 -14.102 1.00 95.00 195 LYS A O 1
ATOM 1560 N N . LYS A 1 196 ? 24.031 -4.081 -13.964 1.00 96.81 196 LYS A N 1
ATOM 1561 C CA . LYS A 1 196 ? 24.242 -4.931 -12.785 1.00 96.81 196 LYS A CA 1
ATOM 1562 C C . LYS A 1 196 ? 23.584 -4.353 -11.527 1.00 96.81 196 LYS A C 1
ATOM 1564 O O . LYS A 1 196 ? 23.007 -5.117 -10.759 1.00 96.81 196 LYS A O 1
ATOM 1569 N N . ILE A 1 197 ? 23.636 -3.032 -11.347 1.00 97.12 197 ILE A N 1
ATOM 1570 C CA . ILE A 1 197 ? 22.942 -2.317 -10.267 1.00 97.12 197 ILE A CA 1
ATOM 1571 C C . ILE A 1 197 ? 21.429 -2.498 -10.406 1.00 97.12 197 ILE A C 1
ATOM 1573 O O . ILE A 1 197 ? 20.797 -2.890 -9.434 1.00 97.12 197 ILE A O 1
ATOM 1577 N N . ALA A 1 198 ? 20.871 -2.298 -11.607 1.00 96.12 198 ALA A N 1
ATOM 1578 C CA . ALA A 1 198 ? 19.454 -2.522 -11.893 1.00 96.12 198 ALA A CA 1
ATOM 1579 C C . ALA A 1 198 ? 19.016 -3.934 -11.480 1.00 96.12 198 ALA A C 1
ATOM 1581 O O . ALA A 1 198 ? 18.062 -4.090 -10.726 1.00 96.12 198 ALA A O 1
ATOM 1582 N N . CYS A 1 199 ? 19.780 -4.946 -11.898 1.00 96.38 199 CYS A N 1
ATOM 1583 C CA . CYS A 1 199 ? 19.523 -6.345 -11.575 1.00 96.38 199 CYS A CA 1
ATOM 1584 C C . CYS A 1 199 ? 19.487 -6.600 -10.066 1.00 96.38 199 CYS A C 1
ATOM 1586 O O . CYS A 1 199 ? 18.510 -7.157 -9.570 1.00 96.38 199 CYS A O 1
ATOM 1588 N N . TRP A 1 200 ? 20.509 -6.164 -9.324 1.00 98.00 200 TRP A N 1
ATOM 1589 C CA . TRP A 1 200 ? 20.544 -6.339 -7.870 1.00 98.00 200 TRP A CA 1
ATOM 1590 C C . TRP A 1 200 ? 19.422 -5.582 -7.172 1.00 98.00 200 TRP A C 1
ATOM 1592 O O . TRP A 1 200 ? 18.660 -6.174 -6.413 1.00 98.00 200 TRP A O 1
ATOM 1602 N N . TRP A 1 201 ? 19.304 -4.288 -7.450 1.00 97.88 201 TRP A N 1
ATOM 1603 C CA . TRP A 1 201 ? 18.347 -3.420 -6.784 1.00 97.88 201 TRP A CA 1
ATOM 1604 C C . TRP A 1 201 ? 16.901 -3.865 -7.044 1.00 97.88 201 TRP A C 1
ATOM 1606 O O . TRP A 1 201 ? 16.145 -4.064 -6.096 1.00 97.88 201 TRP A O 1
ATOM 1616 N N . THR A 1 202 ? 16.524 -4.113 -8.305 1.00 97.88 202 THR A N 1
ATOM 1617 C CA . THR A 1 202 ? 15.173 -4.586 -8.640 1.00 97.88 202 THR A CA 1
ATOM 1618 C C . THR A 1 202 ? 14.891 -5.962 -8.040 1.00 97.88 202 THR A C 1
ATOM 1620 O O . THR A 1 202 ? 13.782 -6.193 -7.566 1.00 97.88 202 THR A O 1
ATOM 1623 N N . SER A 1 203 ? 15.879 -6.864 -8.002 1.00 98.38 203 SER A N 1
ATOM 1624 C CA . SER A 1 203 ? 15.701 -8.174 -7.362 1.00 98.38 203 SER A CA 1
ATOM 1625 C C . SER A 1 203 ? 15.460 -8.043 -5.861 1.00 98.38 203 SER A C 1
ATOM 1627 O O . SER A 1 203 ? 14.546 -8.676 -5.353 1.00 98.38 203 SER A O 1
ATOM 1629 N N . ILE A 1 204 ? 16.214 -7.192 -5.159 1.00 98.56 204 ILE A N 1
ATOM 1630 C CA . ILE A 1 204 ? 16.024 -6.960 -3.719 1.00 98.56 204 ILE A CA 1
ATOM 1631 C C . ILE A 1 204 ? 14.630 -6.387 -3.446 1.00 98.56 204 ILE A C 1
ATOM 1633 O O . ILE A 1 204 ? 13.904 -6.938 -2.626 1.00 98.56 204 ILE A O 1
ATOM 1637 N N . VAL A 1 205 ? 14.229 -5.334 -4.165 1.00 98.56 205 VAL A N 1
ATOM 1638 C CA . VAL A 1 205 ? 12.905 -4.708 -3.999 1.00 98.56 205 VAL A CA 1
ATOM 1639 C C . VAL A 1 205 ? 11.779 -5.721 -4.218 1.00 98.56 205 VAL A C 1
ATOM 1641 O O . VAL A 1 205 ? 10.870 -5.827 -3.402 1.00 98.56 205 VAL A O 1
ATOM 1644 N N . VAL A 1 206 ? 11.852 -6.514 -5.288 1.00 98.56 206 VAL A N 1
ATOM 1645 C CA . VAL A 1 206 ? 10.817 -7.510 -5.598 1.00 98.56 206 VAL A CA 1
ATOM 1646 C C . VAL A 1 206 ? 10.808 -8.662 -4.594 1.00 98.56 206 VAL A C 1
ATOM 1648 O O . VAL A 1 206 ? 9.734 -9.119 -4.216 1.00 98.56 206 VAL A O 1
ATOM 1651 N N . LEU A 1 207 ? 11.970 -9.112 -4.114 1.00 98.62 207 LEU A N 1
ATOM 1652 C CA . LEU A 1 207 ? 12.037 -10.130 -3.064 1.00 98.62 207 LEU A CA 1
ATOM 1653 C C . LEU A 1 207 ? 11.416 -9.636 -1.755 1.00 98.62 207 LEU A C 1
ATOM 1655 O O . LEU A 1 207 ? 10.717 -10.402 -1.099 1.00 98.62 207 LEU A O 1
ATOM 1659 N N . VAL A 1 208 ? 11.610 -8.362 -1.402 1.00 98.75 208 VAL A N 1
ATOM 1660 C CA . VAL A 1 208 ? 10.958 -7.756 -0.233 1.00 98.75 208 VAL A CA 1
ATOM 1661 C C . VAL A 1 208 ? 9.442 -7.674 -0.433 1.00 98.75 208 VAL A C 1
ATOM 1663 O O . VAL A 1 208 ? 8.708 -8.059 0.470 1.00 98.75 208 VAL A O 1
ATOM 1666 N N . PHE A 1 209 ? 8.949 -7.278 -1.611 1.00 98.69 209 PHE A N 1
ATOM 1667 C CA . PHE A 1 209 ? 7.510 -7.313 -1.915 1.00 98.69 209 PHE A CA 1
ATOM 1668 C C . PHE A 1 209 ? 6.911 -8.726 -1.849 1.00 98.69 209 PHE A C 1
ATOM 1670 O O . PHE A 1 209 ? 5.811 -8.915 -1.332 1.00 98.69 209 PHE A O 1
ATOM 1677 N N . ILE A 1 210 ? 7.633 -9.740 -2.334 1.00 98.69 210 ILE A N 1
ATOM 1678 C CA . ILE A 1 210 ? 7.201 -11.139 -2.220 1.00 98.69 210 ILE A CA 1
ATOM 1679 C C . ILE A 1 210 ? 7.170 -11.567 -0.747 1.00 98.69 210 ILE A C 1
ATOM 1681 O O . ILE A 1 210 ? 6.197 -12.184 -0.319 1.00 98.69 210 ILE A O 1
ATOM 1685 N N . ALA A 1 211 ? 8.186 -11.204 0.042 1.00 98.62 211 ALA A N 1
ATOM 1686 C CA . ALA A 1 211 ? 8.201 -11.468 1.479 1.00 98.62 211 ALA A CA 1
ATOM 1687 C C . ALA A 1 211 ? 7.020 -10.791 2.194 1.00 98.62 211 ALA A C 1
ATOM 1689 O O . ALA A 1 211 ? 6.369 -11.437 3.008 1.00 98.62 211 ALA A O 1
ATOM 1690 N N . GLN A 1 212 ? 6.691 -9.544 1.839 1.00 98.56 212 GLN A N 1
ATOM 1691 C CA . GLN A 1 212 ? 5.497 -8.840 2.324 1.00 98.56 212 GLN A CA 1
ATOM 1692 C C . GLN A 1 212 ? 4.227 -9.622 2.004 1.00 98.56 212 GLN A C 1
ATOM 1694 O O . GLN A 1 212 ? 3.487 -9.952 2.920 1.00 98.56 212 GLN A O 1
ATOM 1699 N N . ALA A 1 213 ? 4.003 -10.008 0.744 1.00 98.62 213 ALA A N 1
ATOM 1700 C CA . ALA A 1 213 ? 2.812 -10.772 0.376 1.00 98.62 213 ALA A CA 1
ATOM 1701 C C . ALA A 1 213 ? 2.689 -12.094 1.153 1.00 98.62 213 ALA A C 1
ATOM 1703 O O . ALA A 1 213 ? 1.595 -12.444 1.591 1.00 98.62 213 ALA A O 1
ATOM 1704 N N . ILE A 1 214 ? 3.798 -12.812 1.361 1.00 98.56 214 ILE A N 1
ATOM 1705 C CA . ILE A 1 214 ? 3.807 -14.066 2.126 1.00 98.56 214 ILE A CA 1
ATOM 1706 C C . ILE A 1 214 ? 3.496 -13.806 3.603 1.00 98.56 214 ILE A C 1
ATOM 1708 O O . ILE A 1 214 ? 2.574 -14.416 4.139 1.00 98.56 214 ILE A O 1
ATOM 1712 N N . VAL A 1 215 ? 4.229 -12.896 4.255 1.00 98.69 215 VAL A N 1
ATOM 1713 C CA . VAL A 1 215 ? 4.044 -12.586 5.682 1.00 98.69 215 VAL A CA 1
ATOM 1714 C C . VAL A 1 215 ? 2.639 -12.059 5.941 1.00 98.69 215 VAL A C 1
ATOM 1716 O O . VAL A 1 215 ? 1.985 -12.519 6.869 1.00 98.69 215 VAL A O 1
ATOM 1719 N N . PHE A 1 216 ? 2.143 -11.153 5.099 1.00 98.69 216 PHE A N 1
ATOM 1720 C CA . PHE A 1 216 ? 0.801 -10.593 5.233 1.00 98.69 216 PHE A CA 1
ATOM 1721 C C . PHE A 1 216 ? -0.268 -11.673 5.100 1.00 98.69 216 PHE A C 1
ATOM 1723 O O . PHE A 1 216 ? -1.187 -11.704 5.907 1.00 98.69 216 PHE A O 1
ATOM 1730 N N . THR A 1 217 ? -0.117 -12.601 4.149 1.00 98.75 217 THR A N 1
ATOM 1731 C CA . THR A 1 217 ? -1.036 -13.743 4.003 1.00 98.75 217 THR A CA 1
ATOM 1732 C C . THR A 1 217 ? -1.020 -14.627 5.243 1.00 98.75 217 THR A C 1
ATOM 1734 O O . THR A 1 217 ? -2.078 -14.958 5.771 1.00 98.75 217 THR A O 1
ATOM 1737 N N . VAL A 1 218 ? 0.165 -15.002 5.732 1.00 98.62 218 VAL A N 1
ATOM 1738 C CA . VAL A 1 218 ? 0.295 -15.855 6.922 1.00 98.62 218 VAL A CA 1
ATOM 1739 C C . VAL A 1 218 ? -0.303 -15.167 8.146 1.00 98.62 218 VAL A C 1
ATOM 1741 O O . VAL A 1 218 ? -1.089 -15.777 8.863 1.00 98.62 218 VAL A O 1
ATOM 1744 N N . ASN A 1 219 ? 0.022 -13.898 8.373 1.00 98.56 219 ASN A N 1
ATOM 1745 C CA . ASN A 1 219 ? -0.485 -13.137 9.510 1.00 98.56 219 ASN A CA 1
ATOM 1746 C C . ASN A 1 219 ? -2.003 -12.942 9.429 1.00 98.56 219 ASN A C 1
ATOM 1748 O O . ASN A 1 219 ? -2.687 -13.163 10.426 1.00 98.56 219 ASN A O 1
ATOM 1752 N N . ALA A 1 220 ? -2.535 -12.604 8.251 1.00 98.50 220 ALA A N 1
ATOM 1753 C CA . ALA A 1 220 ? -3.967 -12.414 8.046 1.00 98.50 220 ALA A CA 1
ATOM 1754 C C . ALA A 1 220 ? -4.765 -13.702 8.302 1.00 98.50 220 ALA A C 1
ATOM 1756 O O . ALA A 1 220 ? -5.736 -13.688 9.049 1.00 98.50 220 ALA A O 1
ATOM 1757 N N . ASN A 1 221 ? -4.300 -14.846 7.789 1.00 98.06 221 ASN A N 1
ATOM 1758 C CA . ASN A 1 221 ? -4.965 -16.139 8.007 1.00 98.06 221 ASN A CA 1
ATOM 1759 C C . ASN A 1 221 ? -4.876 -16.645 9.462 1.00 98.06 221 ASN A C 1
ATOM 1761 O O . ASN A 1 221 ? -5.599 -17.566 9.828 1.00 98.06 221 ASN A O 1
ATOM 1765 N N . ASN A 1 222 ? -3.998 -16.062 10.284 1.00 97.75 222 ASN A N 1
ATOM 1766 C CA . ASN A 1 222 ? -3.914 -16.329 11.722 1.00 97.75 222 ASN A CA 1
ATOM 1767 C C . ASN A 1 222 ? -4.602 -15.237 12.570 1.00 97.75 222 ASN A C 1
ATOM 1769 O O . ASN A 1 222 ? -4.457 -15.239 13.793 1.00 97.75 222 ASN A O 1
ATOM 1773 N N . ASP A 1 223 ? -5.304 -14.287 11.939 1.00 98.06 223 ASP A N 1
ATOM 1774 C CA . ASP A 1 223 ? -5.903 -13.095 12.562 1.00 98.06 223 ASP A CA 1
ATOM 1775 C C . ASP A 1 223 ? -4.924 -12.270 13.406 1.00 98.06 223 ASP A C 1
ATOM 1777 O O . ASP A 1 223 ? -5.313 -11.598 14.366 1.00 98.06 223 ASP A O 1
ATOM 1781 N N . PHE A 1 224 ? -3.635 -12.312 13.067 1.00 98.31 224 PHE A N 1
ATOM 1782 C CA . PHE A 1 224 ? -2.595 -11.636 13.835 1.00 98.31 224 PHE A CA 1
ATOM 1783 C C . PHE A 1 224 ? -2.904 -10.141 13.989 1.00 98.31 224 PHE A C 1
ATOM 1785 O O . PHE A 1 224 ? -2.852 -9.613 15.095 1.00 98.31 224 PHE A O 1
ATOM 1792 N N . TYR A 1 225 ? -3.319 -9.469 12.911 1.00 98.31 225 TYR A N 1
ATOM 1793 C CA . TYR A 1 225 ? -3.589 -8.027 12.930 1.00 98.31 225 TYR A CA 1
ATOM 1794 C C . TYR A 1 225 ? -4.823 -7.629 13.752 1.00 98.31 225 TYR A C 1
ATOM 1796 O O . TYR A 1 225 ? -4.974 -6.454 14.085 1.00 98.31 225 TYR A O 1
ATOM 1804 N N . LYS A 1 226 ? -5.689 -8.594 14.084 1.00 97.81 226 LYS A N 1
ATOM 1805 C CA . LYS A 1 226 ? -6.865 -8.404 14.944 1.00 97.81 226 LYS A CA 1
ATOM 1806 C C . LYS A 1 226 ? -6.574 -8.723 16.410 1.00 97.81 226 LYS A C 1
ATOM 1808 O O . LYS A 1 226 ? -7.231 -8.177 17.292 1.00 97.81 226 LYS A O 1
ATOM 1813 N N . LYS A 1 227 ? -5.638 -9.642 16.671 1.00 96.94 227 LYS A N 1
ATOM 1814 C CA . LYS A 1 227 ? -5.392 -10.246 17.994 1.00 96.94 227 LYS A CA 1
ATOM 1815 C C . LYS A 1 227 ? -4.112 -9.758 18.671 1.00 96.94 227 LYS A C 1
ATOM 1817 O O . LYS A 1 227 ? -3.985 -9.920 19.881 1.00 96.94 227 LYS A O 1
ATOM 1822 N N . ASP A 1 228 ? -3.173 -9.185 17.921 1.00 97.50 228 ASP A N 1
ATOM 1823 C CA . ASP A 1 228 ? -1.930 -8.653 18.478 1.00 97.50 228 ASP A CA 1
ATOM 1824 C C . ASP A 1 228 ? -2.213 -7.592 19.550 1.00 97.50 228 ASP A C 1
ATOM 1826 O O . ASP A 1 228 ? -2.991 -6.659 19.344 1.00 97.50 228 ASP A O 1
ATOM 1830 N N . THR A 1 229 ? -1.572 -7.741 20.709 1.00 95.88 229 THR A N 1
ATOM 1831 C CA . THR A 1 229 ? -1.835 -6.897 21.877 1.00 95.88 229 THR A CA 1
ATOM 1832 C C . THR A 1 229 ? -1.428 -5.451 21.640 1.00 95.88 229 THR A C 1
ATOM 1834 O O . THR A 1 229 ? -2.126 -4.544 22.072 1.00 95.88 229 THR A O 1
ATOM 1837 N N . THR A 1 230 ? -0.317 -5.211 20.942 1.00 96.38 230 THR A N 1
ATOM 1838 C CA . THR A 1 230 ? 0.156 -3.847 20.681 1.00 96.38 230 THR A CA 1
ATOM 1839 C C . THR A 1 230 ? -0.757 -3.138 19.688 1.00 96.38 230 THR A C 1
ATOM 1841 O O . THR A 1 230 ? -1.082 -1.970 19.887 1.00 96.38 230 THR A O 1
ATOM 1844 N N . LEU A 1 231 ? -1.213 -3.842 18.650 1.00 97.75 231 LEU A N 1
ATOM 1845 C CA . LEU A 1 231 ? -2.211 -3.320 17.721 1.00 97.75 231 LEU A CA 1
ATOM 1846 C C . LEU A 1 231 ? -3.552 -3.057 18.410 1.00 97.75 231 LEU A C 1
ATOM 1848 O O . LEU A 1 231 ? -4.119 -1.990 18.213 1.00 97.75 231 LEU A O 1
ATOM 1852 N N . ARG A 1 232 ? -4.039 -3.968 19.263 1.00 96.56 232 ARG A N 1
ATOM 1853 C CA . ARG A 1 232 ? -5.289 -3.762 20.013 1.00 96.56 232 ARG A CA 1
ATOM 1854 C C . ARG A 1 232 ? -5.240 -2.541 20.922 1.00 96.56 232 ARG A C 1
ATOM 1856 O O . ARG A 1 232 ? -6.195 -1.771 20.940 1.00 96.56 232 ARG A O 1
ATOM 1863 N N . GLU A 1 233 ? -4.136 -2.330 21.631 1.00 95.19 233 GLU A N 1
ATOM 1864 C CA . GLU A 1 233 ? -3.965 -1.130 22.454 1.00 95.19 233 GLU A CA 1
ATOM 1865 C C . GLU A 1 233 ? -3.946 0.148 21.595 1.00 95.19 233 GLU A C 1
ATOM 1867 O O . GLU A 1 233 ? -4.619 1.114 21.943 1.00 95.19 233 GLU A O 1
ATOM 1872 N N . GLN A 1 234 ? -3.300 0.126 20.422 1.00 95.69 234 GLN A N 1
ATOM 1873 C CA . GLN A 1 234 ? -3.358 1.241 19.468 1.00 95.69 234 GLN A CA 1
ATOM 1874 C C . GLN A 1 234 ? -4.782 1.481 18.929 1.00 95.69 234 GLN A C 1
ATOM 1876 O O . GLN A 1 234 ? -5.217 2.622 18.811 1.00 95.69 234 GLN A O 1
ATOM 1881 N N . TYR A 1 235 ? -5.541 0.428 18.610 1.00 96.12 235 TYR A N 1
ATOM 1882 C CA . TYR A 1 235 ? -6.922 0.576 18.138 1.00 96.12 235 TYR A CA 1
ATOM 1883 C C . TYR A 1 235 ? -7.843 1.134 19.220 1.00 96.12 235 TYR A C 1
ATOM 1885 O O . TYR A 1 235 ? -8.731 1.928 18.921 1.00 96.12 235 TYR A O 1
ATOM 1893 N N . LYS A 1 236 ? -7.622 0.732 20.474 1.00 95.06 236 LYS A N 1
ATOM 1894 C CA . LYS A 1 236 ? -8.335 1.246 21.645 1.00 95.06 236 LYS A CA 1
ATOM 1895 C C . LYS A 1 236 ? -8.147 2.754 21.800 1.00 95.06 236 LYS A C 1
ATOM 1897 O O . LYS A 1 236 ? -9.127 3.429 22.079 1.00 95.06 236 LYS A O 1
ATOM 1902 N N . GLU A 1 237 ? -6.937 3.276 21.599 1.00 93.19 237 GLU A N 1
ATOM 1903 C CA . GLU A 1 237 ? -6.674 4.727 21.608 1.00 93.19 237 GLU A CA 1
ATOM 1904 C C . GLU A 1 237 ? -7.529 5.456 20.567 1.00 93.19 237 GLU A C 1
ATOM 1906 O O . GLU A 1 237 ? -8.297 6.345 20.926 1.00 93.19 237 GLU A O 1
ATOM 1911 N N . VAL A 1 238 ? -7.515 4.983 19.316 1.00 92.12 238 VAL A N 1
ATOM 1912 C CA . VAL A 1 238 ? -8.335 5.565 18.239 1.00 92.12 238 VAL A CA 1
ATOM 1913 C C . VAL A 1 238 ? -9.833 5.486 18.557 1.00 92.12 238 VAL A C 1
ATOM 1915 O O . VAL A 1 238 ? -10.559 6.458 18.372 1.00 92.12 238 VAL A O 1
ATOM 1918 N N . MET A 1 239 ? -10.317 4.343 19.054 1.00 94.38 239 MET A N 1
ATOM 1919 C CA . MET A 1 239 ? -11.724 4.192 19.443 1.00 94.38 239 MET A CA 1
ATOM 1920 C C . MET A 1 239 ? -12.097 5.120 20.603 1.00 94.38 239 MET A C 1
ATOM 1922 O O . MET A 1 239 ? -13.171 5.713 20.579 1.00 94.38 239 MET A O 1
ATOM 1926 N N . GLY A 1 240 ? -11.223 5.258 21.601 1.00 92.44 240 GLY A N 1
ATOM 1927 C CA . GLY A 1 240 ? -11.404 6.139 22.751 1.00 92.44 240 GLY A CA 1
ATOM 1928 C C . GLY A 1 240 ? -11.595 7.597 22.356 1.00 92.44 240 GLY A C 1
ATOM 1929 O O . GLY A 1 240 ? -12.523 8.239 22.850 1.00 92.44 240 GLY A O 1
ATOM 1930 N N . ASP A 1 241 ? -10.783 8.082 21.415 1.00 90.56 241 ASP A N 1
ATOM 1931 C CA . ASP A 1 241 ? -10.879 9.443 20.880 1.00 90.56 241 ASP A CA 1
ATOM 1932 C C . ASP A 1 241 ? -12.224 9.696 20.180 1.00 90.56 241 ASP A C 1
ATOM 1934 O O . ASP A 1 241 ? -12.824 10.755 20.370 1.00 90.56 241 ASP A O 1
ATOM 1938 N N . VAL A 1 242 ? -12.748 8.711 19.438 1.00 89.50 242 VAL A N 1
ATOM 1939 C CA . VAL A 1 242 ? -14.053 8.813 18.753 1.00 89.50 242 VAL A CA 1
ATOM 1940 C C . VAL A 1 242 ? -15.203 8.995 19.746 1.00 89.50 242 VAL A C 1
ATOM 1942 O O . VAL A 1 242 ? -16.114 9.789 19.503 1.00 89.50 242 VAL A O 1
ATOM 1945 N N . VAL A 1 243 ? -15.179 8.277 20.872 1.00 90.12 243 VAL A N 1
ATOM 1946 C CA . VAL A 1 243 ? -16.267 8.321 21.868 1.00 90.12 243 VAL A CA 1
ATOM 1947 C C . VAL A 1 243 ? -15.994 9.260 23.044 1.00 90.12 243 VAL A C 1
ATOM 1949 O O . VAL A 1 243 ? -16.854 9.401 23.913 1.00 90.12 243 VAL A O 1
ATOM 1952 N N . GLY A 1 244 ? -14.831 9.919 23.075 1.00 87.50 244 GLY A N 1
ATOM 1953 C CA . GLY A 1 244 ? -14.429 10.848 24.133 1.00 87.50 244 GLY A CA 1
ATOM 1954 C C . GLY A 1 244 ? -14.130 10.179 25.480 1.00 87.50 244 GLY A C 1
ATOM 1955 O O . GLY A 1 244 ? -14.274 10.816 26.524 1.00 87.50 244 GLY A O 1
ATOM 1956 N N . ILE A 1 245 ? -13.742 8.900 25.481 1.00 85.56 245 ILE A N 1
ATOM 1957 C CA . ILE A 1 245 ? -13.420 8.141 26.697 1.00 85.56 245 ILE A CA 1
ATOM 1958 C C . ILE A 1 245 ? -11.895 8.102 26.865 1.00 85.56 245 ILE A C 1
ATOM 1960 O O . ILE A 1 245 ? -11.217 7.543 26.008 1.00 85.56 245 ILE A O 1
ATOM 1964 N N . PRO A 1 246 ? -11.326 8.621 27.971 1.00 85.81 246 PRO A N 1
ATOM 1965 C CA . PRO A 1 246 ? -9.898 8.481 28.249 1.00 85.81 246 PRO A CA 1
ATOM 1966 C C . PRO A 1 246 ? -9.523 7.008 28.462 1.00 85.81 246 PRO A C 1
ATOM 1968 O O . PRO A 1 246 ? -9.957 6.388 29.437 1.00 85.81 246 PRO A O 1
ATOM 1971 N N . VAL A 1 247 ? -8.702 6.443 27.574 1.00 89.56 247 VAL A N 1
ATOM 1972 C CA . VAL A 1 247 ? -8.394 5.000 27.576 1.00 89.56 247 VAL A CA 1
ATOM 1973 C C . VAL A 1 247 ? -7.114 4.612 28.317 1.00 89.56 247 VAL A C 1
ATOM 1975 O O . VAL A 1 247 ? -6.836 3.422 28.468 1.00 89.56 247 VAL A O 1
ATOM 1978 N N . ASP A 1 248 ? -6.360 5.584 28.839 1.00 85.75 248 ASP A N 1
ATOM 1979 C CA . ASP A 1 248 ? -5.052 5.376 29.493 1.00 85.75 248 ASP A CA 1
ATOM 1980 C C . ASP A 1 248 ? -5.101 4.389 30.669 1.00 85.75 248 ASP A C 1
ATOM 1982 O O . ASP A 1 248 ? -4.096 3.789 31.051 1.00 85.75 248 ASP A O 1
ATOM 1986 N N . ARG A 1 249 ? -6.278 4.254 31.290 1.00 80.56 249 ARG A N 1
ATOM 1987 C CA . ARG A 1 249 ? -6.503 3.433 32.488 1.00 80.56 249 ARG A CA 1
ATOM 1988 C C . ARG A 1 249 ? -7.199 2.106 32.201 1.00 80.56 249 ARG A C 1
ATOM 1990 O O . ARG A 1 249 ? -7.392 1.332 33.133 1.00 80.56 249 ARG A O 1
ATOM 1997 N N . PHE A 1 250 ? -7.569 1.850 30.950 1.00 84.31 250 PHE A N 1
ATOM 1998 C CA . PHE A 1 250 ? -8.293 0.651 30.543 1.00 84.31 250 PHE A CA 1
ATOM 1999 C C . PHE A 1 250 ? -7.389 -0.252 29.717 1.00 84.31 250 PHE A C 1
ATOM 2001 O O . PHE A 1 250 ? -6.669 0.227 28.842 1.00 84.31 250 PHE A O 1
ATOM 2008 N N . LYS A 1 251 ? -7.447 -1.563 29.952 1.00 91.88 251 LYS A N 1
ATOM 2009 C CA . LYS A 1 251 ? -6.984 -2.533 28.952 1.00 91.88 251 LYS A CA 1
ATOM 2010 C C . LYS A 1 251 ? -8.018 -2.631 27.834 1.00 91.88 251 LYS A C 1
ATOM 2012 O O . LYS A 1 251 ? -9.178 -2.281 28.050 1.00 91.88 251 LYS A O 1
ATOM 2017 N N . TYR A 1 252 ? -7.622 -3.140 26.668 1.00 93.88 252 TYR A N 1
ATOM 2018 C CA . TYR A 1 252 ? -8.550 -3.359 25.553 1.00 93.88 252 TYR A CA 1
ATOM 2019 C C . TYR A 1 252 ? -9.844 -4.094 25.963 1.00 93.88 252 TYR A C 1
ATOM 2021 O O . TYR A 1 252 ? -10.932 -3.612 25.662 1.00 93.88 252 TYR A O 1
ATOM 2029 N N . ASP A 1 253 ? -9.746 -5.215 26.688 1.00 91.62 253 ASP A N 1
ATOM 2030 C CA . ASP A 1 253 ? -10.924 -6.030 27.041 1.00 91.62 253 ASP A CA 1
ATOM 2031 C C . ASP A 1 253 ? -11.884 -5.294 27.998 1.00 91.62 253 ASP A C 1
ATOM 2033 O O . ASP A 1 253 ? -13.109 -5.376 27.856 1.00 91.62 253 ASP A O 1
ATOM 2037 N N . ASP A 1 254 ? -11.331 -4.522 28.942 1.00 92.75 254 ASP A N 1
ATOM 2038 C CA . ASP A 1 254 ? -12.114 -3.692 29.866 1.00 92.75 254 ASP A CA 1
ATOM 2039 C C . ASP A 1 254 ? -12.828 -2.569 29.099 1.00 92.75 254 ASP A C 1
ATOM 2041 O O . ASP A 1 254 ? -14.000 -2.282 29.351 1.00 92.75 254 ASP A O 1
ATOM 2045 N N . PHE A 1 255 ? -12.134 -1.956 28.133 1.00 93.94 255 PHE A N 1
ATOM 2046 C CA . PHE A 1 255 ? -12.700 -0.934 27.256 1.00 93.94 255 PHE A CA 1
ATOM 2047 C C . PHE A 1 255 ? -13.845 -1.494 26.404 1.00 93.94 255 PHE A C 1
ATOM 2049 O O . PHE A 1 255 ? -14.930 -0.916 26.407 1.00 93.94 255 PHE A O 1
ATOM 2056 N N . SER A 1 256 ? -13.634 -2.631 25.732 1.00 94.00 256 SER A N 1
ATOM 2057 C CA . SER A 1 256 ? -14.656 -3.284 24.901 1.00 94.00 256 SER A CA 1
ATOM 2058 C C . SER A 1 256 ? -15.925 -3.574 25.706 1.00 94.00 256 SER A C 1
ATOM 2060 O O . SER A 1 256 ? -17.023 -3.159 25.326 1.00 94.00 256 SER A O 1
ATOM 2062 N N . THR A 1 257 ? -15.766 -4.190 26.883 1.00 92.88 257 THR A N 1
ATOM 2063 C CA . THR A 1 257 ? -16.884 -4.497 27.787 1.00 92.88 257 THR A CA 1
ATOM 2064 C C . THR A 1 257 ? -17.611 -3.223 28.221 1.00 92.88 257 THR A C 1
ATOM 2066 O O . THR A 1 257 ? -18.8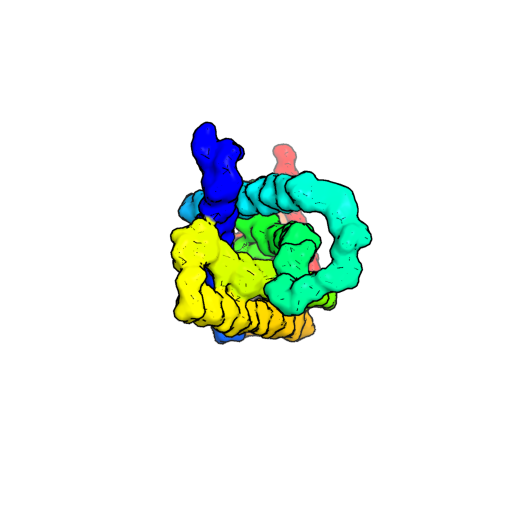31 -3.141 28.099 1.00 92.88 257 THR A O 1
ATOM 2069 N N . THR A 1 258 ? -16.866 -2.196 28.643 1.00 92.56 258 THR A N 1
ATOM 2070 C CA . THR A 1 258 ? -17.428 -0.915 29.104 1.00 92.56 258 THR A CA 1
ATOM 2071 C C . THR A 1 258 ? -18.243 -0.225 28.011 1.00 92.56 258 THR A C 1
ATOM 2073 O O . THR A 1 258 ? -19.351 0.245 28.265 1.00 92.56 258 THR A O 1
ATOM 2076 N N . VAL A 1 259 ? -17.720 -0.175 26.783 1.00 93.06 259 VAL A N 1
ATOM 2077 C CA . VAL A 1 259 ? -18.410 0.448 25.648 1.00 93.06 259 VAL A CA 1
ATOM 2078 C C . VAL A 1 259 ? -19.704 -0.300 25.322 1.00 93.06 259 VAL A C 1
ATOM 2080 O O . VAL A 1 259 ? -20.754 0.325 25.166 1.00 93.06 259 VAL A O 1
ATOM 2083 N N . ARG A 1 260 ? -19.665 -1.637 25.283 1.00 93.19 260 ARG A N 1
ATOM 2084 C CA . ARG A 1 260 ? -20.851 -2.468 25.018 1.00 93.19 260 ARG A CA 1
ATOM 2085 C C . ARG A 1 260 ? -21.915 -2.319 26.103 1.00 93.19 260 ARG A C 1
ATOM 2087 O O . ARG A 1 260 ? -23.096 -2.173 25.789 1.00 93.19 260 ARG A O 1
ATOM 2094 N N . GLU A 1 261 ? -21.512 -2.318 27.371 1.00 93.12 261 GLU A N 1
ATOM 2095 C CA . GLU A 1 261 ? -22.421 -2.096 28.498 1.00 93.12 261 GLU A CA 1
ATOM 2096 C C . GLU A 1 261 ? -23.052 -0.703 28.449 1.00 93.12 261 GLU A C 1
ATOM 2098 O O . GLU A 1 261 ? -24.259 -0.576 28.654 1.00 93.12 261 GLU A O 1
ATOM 2103 N N 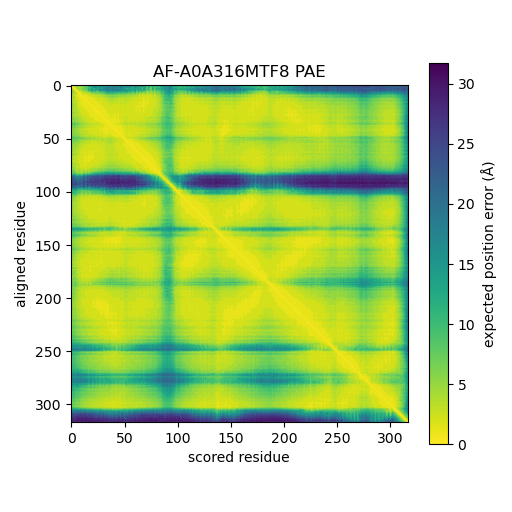. HIS A 1 262 ? -22.272 0.329 28.120 1.00 92.50 262 HIS A N 1
ATOM 2104 C CA . HIS A 1 262 ? -22.777 1.692 27.994 1.00 92.50 262 HIS A CA 1
ATOM 2105 C C . HIS A 1 262 ? -23.835 1.815 26.889 1.00 92.50 262 HIS A C 1
ATOM 2107 O O . HIS A 1 262 ? -24.926 2.330 27.133 1.00 92.50 262 HIS A O 1
ATOM 2113 N N . VAL A 1 263 ? -23.568 1.270 25.697 1.00 92.81 263 VAL A N 1
ATOM 2114 C CA . VAL A 1 263 ? -24.540 1.269 24.590 1.00 92.81 263 VAL A CA 1
ATOM 2115 C C . VAL A 1 263 ? -25.800 0.480 24.959 1.00 92.81 263 VAL A C 1
ATOM 2117 O O . VAL A 1 263 ? -26.910 0.948 24.709 1.00 92.81 263 VAL A O 1
ATOM 2120 N N . SER A 1 264 ? -25.655 -0.673 25.619 1.00 92.50 264 SER A N 1
ATOM 2121 C CA . SER A 1 264 ? -26.790 -1.469 26.107 1.00 92.50 264 SER A CA 1
ATOM 2122 C C . SER A 1 264 ? -27.658 -0.695 27.112 1.00 92.50 264 SER A C 1
ATOM 2124 O O . SER A 1 264 ? -28.888 -0.735 27.040 1.00 92.50 264 SER A O 1
ATOM 2126 N N . GLN A 1 265 ? -27.044 0.086 28.008 1.00 92.19 265 GLN A N 1
ATOM 2127 C CA . GLN A 1 265 ? -27.769 0.959 28.939 1.00 92.19 265 GLN A CA 1
ATOM 2128 C C . GLN A 1 265 ? -28.543 2.065 28.210 1.00 92.19 265 GLN A C 1
ATOM 2130 O O . GLN A 1 265 ? -29.714 2.288 28.522 1.00 92.19 265 GLN A O 1
ATOM 2135 N N . LEU A 1 266 ? -27.928 2.725 27.222 1.00 92.31 266 LEU A N 1
ATOM 2136 C CA . LEU A 1 266 ? -28.594 3.751 26.411 1.00 92.31 266 LEU A CA 1
ATOM 2137 C C . LEU A 1 266 ? -29.794 3.174 25.648 1.00 92.31 266 LEU A C 1
ATOM 2139 O O . LEU A 1 266 ? -30.878 3.756 25.673 1.00 92.31 266 LEU A O 1
ATOM 2143 N N . GLN A 1 267 ? -29.637 1.998 25.036 1.00 91.31 267 GLN A N 1
ATOM 2144 C CA . GLN A 1 267 ? -30.728 1.291 24.359 1.00 91.31 267 GLN A CA 1
ATOM 2145 C C . GLN A 1 267 ? -31.842 0.878 25.334 1.00 91.31 267 GLN A C 1
ATOM 2147 O O . GLN A 1 267 ? -33.026 0.986 25.012 1.00 91.31 267 GLN A O 1
ATOM 2152 N N . GLY A 1 268 ? -31.482 0.445 26.545 1.00 91.88 268 GLY A N 1
ATOM 2153 C CA . GLY A 1 268 ? -32.438 0.127 27.605 1.00 91.88 268 GLY A CA 1
ATOM 2154 C C . GLY A 1 268 ? -33.263 1.337 28.054 1.00 91.88 268 GLY A C 1
ATOM 2155 O O . GLY A 1 268 ? -34.468 1.196 28.277 1.00 91.88 268 GLY A O 1
ATOM 2156 N N . LEU A 1 269 ? -32.641 2.520 28.142 1.00 91.88 269 LEU A N 1
ATOM 2157 C CA . LEU A 1 269 ? -33.330 3.787 28.419 1.00 91.88 269 LEU A CA 1
ATOM 2158 C C . LEU A 1 269 ? -34.235 4.204 27.258 1.00 91.88 269 LEU A C 1
ATOM 2160 O O . LEU A 1 269 ? -35.375 4.601 27.492 1.00 91.88 269 LEU A O 1
ATOM 2164 N N . LEU A 1 270 ? -33.763 4.062 26.017 1.00 90.44 270 LEU A N 1
ATOM 2165 C CA . LEU A 1 270 ? -34.540 4.356 24.811 1.00 90.44 270 LEU A CA 1
ATOM 2166 C C . LEU A 1 270 ? -35.815 3.499 24.742 1.00 90.44 270 LEU A C 1
ATOM 2168 O O . LEU A 1 270 ? -36.895 4.001 24.438 1.00 90.44 270 LEU A O 1
ATOM 2172 N N . ALA A 1 271 ? -35.716 2.220 25.115 1.00 90.62 271 ALA A N 1
ATOM 2173 C CA . ALA A 1 271 ? -36.855 1.306 25.195 1.00 90.62 271 ALA A CA 1
ATOM 2174 C C . ALA A 1 271 ? -37.839 1.632 26.340 1.00 90.62 271 ALA A C 1
ATOM 2176 O O . ALA A 1 271 ? -38.941 1.080 26.379 1.00 90.62 271 ALA A O 1
ATOM 2177 N N . GLN A 1 272 ? -37.470 2.517 27.274 1.00 91.88 272 GLN A N 1
ATOM 2178 C CA . GLN A 1 272 ? -38.269 2.898 28.441 1.00 91.88 272 GLN A CA 1
ATOM 2179 C C . GLN A 1 272 ? -38.441 4.428 28.530 1.00 91.88 272 GLN A C 1
ATOM 2181 O O . GLN A 1 272 ? -37.859 5.068 29.412 1.00 91.88 272 GLN A O 1
ATOM 2186 N N . PRO A 1 273 ? -39.311 5.041 27.699 1.00 85.62 273 PRO A N 1
ATOM 2187 C CA . PRO A 1 273 ? -39.438 6.501 27.604 1.00 85.62 273 PRO A CA 1
ATOM 2188 C C . PRO A 1 273 ? -39.747 7.197 28.936 1.00 85.62 273 PRO A C 1
ATOM 2190 O O . PRO A 1 273 ? -39.284 8.303 29.199 1.00 85.62 273 PRO A O 1
ATOM 2193 N N . GLN A 1 274 ? -40.507 6.540 29.819 1.00 88.06 274 GLN A N 1
ATOM 2194 C CA . GLN A 1 274 ? -40.799 7.069 31.154 1.00 88.06 274 GLN A CA 1
ATOM 2195 C C . GLN A 1 274 ? -39.549 7.160 32.038 1.00 88.06 274 GLN A C 1
ATOM 2197 O O . GLN A 1 274 ? -39.417 8.119 32.795 1.00 88.06 274 GLN A O 1
ATOM 2202 N N . GLN A 1 275 ? -38.634 6.193 31.941 1.00 89.06 275 GLN A N 1
ATOM 2203 C CA . GLN A 1 275 ? -37.371 6.198 32.676 1.00 89.06 275 GLN A CA 1
ATOM 2204 C C . GLN A 1 275 ? -36.382 7.198 32.062 1.00 89.06 275 GLN A C 1
ATOM 2206 O O . GLN A 1 275 ? -35.734 7.936 32.801 1.00 89.06 275 GLN A O 1
ATOM 2211 N N . ALA A 1 276 ? -36.328 7.294 30.729 1.00 86.94 276 ALA A N 1
ATOM 2212 C CA . ALA A 1 276 ? -35.533 8.299 30.022 1.00 86.94 276 ALA A CA 1
ATOM 2213 C C . ALA A 1 276 ? -35.919 9.735 30.428 1.00 86.94 276 ALA A C 1
ATOM 2215 O O . ALA A 1 276 ? -35.053 10.537 30.782 1.00 86.94 276 ALA A O 1
ATOM 2216 N N . MET A 1 277 ? -37.223 10.036 30.507 1.00 85.94 277 MET A N 1
ATOM 2217 C CA . MET A 1 277 ? -37.708 11.341 30.976 1.00 85.94 277 MET A CA 1
ATOM 2218 C C . MET A 1 277 ? -37.293 11.655 32.423 1.00 85.94 277 MET A C 1
ATOM 2220 O O . MET A 1 277 ? -37.035 12.815 32.736 1.00 85.94 277 MET A O 1
ATOM 2224 N N . GLN A 1 278 ? -37.196 10.654 33.308 1.00 89.00 278 GLN A N 1
ATOM 2225 C CA . GLN A 1 278 ? -36.772 10.865 34.702 1.00 89.00 278 GLN A CA 1
ATOM 2226 C C . GLN A 1 278 ? -35.304 11.286 34.824 1.00 89.00 278 GLN A C 1
ATOM 2228 O O . GLN A 1 278 ? -34.962 12.025 35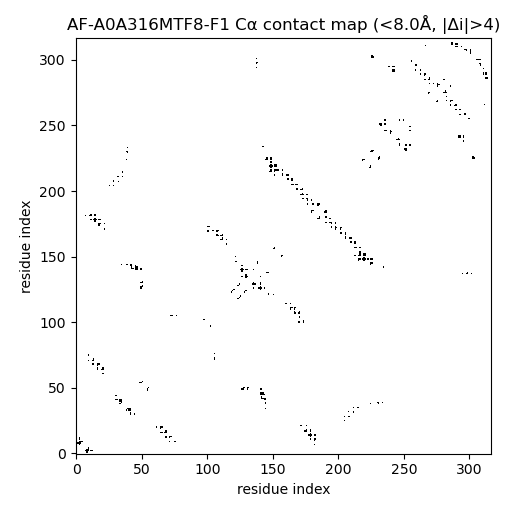.744 1.00 89.00 278 GLN A O 1
ATOM 2233 N N . VAL A 1 279 ? -34.449 10.843 33.900 1.00 89.56 279 VAL A N 1
ATOM 2234 C CA . VAL A 1 279 ? -33.033 11.243 33.834 1.00 89.56 279 VAL A CA 1
ATOM 2235 C C . VAL A 1 279 ? -32.800 12.440 32.906 1.00 89.56 279 VAL A C 1
ATOM 2237 O O . VAL A 1 279 ? -31.658 12.815 32.661 1.00 89.56 279 VAL A O 1
ATOM 2240 N N . GLY A 1 280 ? -33.874 13.058 32.401 1.00 90.00 280 GLY A N 1
ATOM 2241 C CA . GLY A 1 280 ? -33.806 14.221 31.517 1.00 90.00 280 GLY A CA 1
ATOM 2242 C C . GLY A 1 280 ? -33.285 13.918 30.110 1.00 90.00 280 GLY A C 1
ATOM 2243 O O . GLY A 1 280 ? -32.866 14.843 29.420 1.00 90.00 280 GLY A O 1
ATOM 2244 N N . ALA A 1 281 ? -33.295 12.653 29.681 1.00 91.31 281 ALA A N 1
ATOM 2245 C CA . ALA A 1 281 ? -32.856 12.247 28.351 1.00 91.31 281 ALA A CA 1
ATOM 2246 C C . ALA A 1 281 ? -34.043 12.215 27.378 1.00 91.31 281 ALA A C 1
ATOM 2248 O O . ALA A 1 281 ? -35.054 11.557 27.639 1.00 91.31 281 ALA A O 1
ATOM 2249 N N . THR A 1 282 ? -33.924 12.917 26.250 1.00 91.38 282 THR A N 1
ATOM 2250 C CA . THR A 1 282 ? -34.885 12.808 25.145 1.00 91.38 282 THR A CA 1
ATOM 2251 C C . THR A 1 282 ? -34.526 11.635 24.235 1.00 91.38 282 THR A C 1
ATOM 2253 O O . THR A 1 282 ? -33.383 11.179 24.206 1.00 91.38 282 THR A O 1
ATOM 2256 N N . GLU A 1 283 ? -35.500 11.154 23.464 1.00 90.00 283 GLU A N 1
ATOM 2257 C CA . GLU A 1 283 ? -35.273 10.131 22.438 1.00 90.00 283 GLU A CA 1
ATOM 2258 C C . GLU A 1 283 ? -34.203 10.565 21.423 1.00 90.00 283 GLU A C 1
ATOM 2260 O O . GLU A 1 283 ? -33.293 9.800 21.120 1.00 90.00 283 GLU A O 1
ATOM 2265 N N . GLU A 1 284 ? -34.256 11.818 20.967 1.00 91.62 284 GLU A N 1
ATOM 2266 C CA . GLU A 1 284 ? -33.272 12.406 20.049 1.00 91.62 284 GLU A CA 1
ATOM 2267 C C . GLU A 1 284 ? -31.855 12.410 20.641 1.00 91.62 284 GLU A C 1
ATOM 2269 O O . GLU A 1 284 ? -30.904 12.008 19.972 1.00 91.62 284 GLU A O 1
ATOM 2274 N N . MET A 1 285 ? -31.710 12.793 21.916 1.00 91.88 285 MET A N 1
ATOM 2275 C CA . MET A 1 285 ? -30.420 12.752 22.611 1.00 91.88 285 MET A CA 1
ATOM 2276 C C . MET A 1 285 ? -29.878 11.324 22.702 1.00 91.88 285 MET A C 1
ATOM 2278 O O . MET A 1 285 ? -28.699 11.107 22.440 1.00 91.88 285 MET A O 1
ATOM 2282 N N . LEU A 1 286 ? -30.727 10.352 23.050 1.00 92.12 286 LEU A N 1
ATOM 2283 C CA . LEU A 1 286 ? -30.325 8.948 23.151 1.00 92.12 286 LEU A CA 1
ATOM 2284 C C . LEU A 1 286 ? -29.933 8.377 21.787 1.00 92.12 286 LEU A C 1
ATOM 2286 O O . LEU A 1 286 ? -28.892 7.739 21.689 1.00 92.12 286 LEU A O 1
ATOM 2290 N N . ASN A 1 287 ? -30.714 8.637 20.737 1.00 91.81 287 ASN A N 1
ATOM 2291 C CA . ASN A 1 287 ? -30.397 8.188 19.381 1.00 91.81 287 ASN A CA 1
ATOM 2292 C C . ASN A 1 287 ? -29.087 8.804 18.873 1.00 91.81 287 ASN A C 1
ATOM 2294 O O . ASN A 1 287 ? -28.256 8.085 18.323 1.00 91.81 287 ASN A O 1
ATOM 2298 N N . THR A 1 288 ? -28.866 10.099 19.120 1.00 92.19 288 THR A N 1
ATOM 2299 C CA . THR A 1 288 ? -27.618 10.792 18.759 1.00 92.19 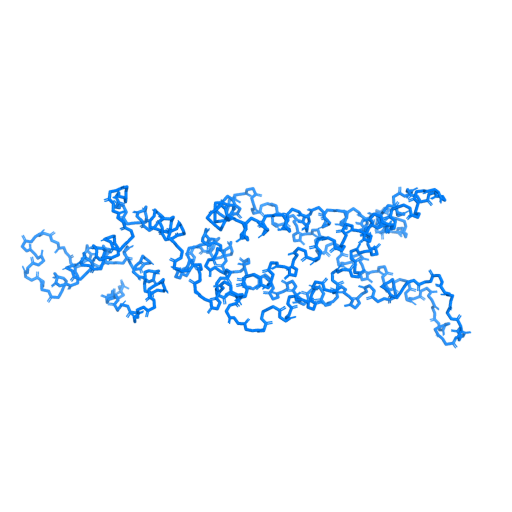288 THR A CA 1
ATOM 2300 C C . THR A 1 288 ? -26.419 10.195 19.495 1.00 92.19 288 THR A C 1
ATOM 2302 O O . THR A 1 288 ? -25.380 9.925 18.893 1.00 92.19 288 THR A O 1
ATOM 2305 N N . GLU A 1 289 ? -26.563 9.957 20.801 1.00 91.75 289 GLU A N 1
ATOM 2306 C CA . GLU A 1 289 ? -25.511 9.362 21.620 1.00 91.75 289 GLU A CA 1
ATOM 2307 C C . GLU A 1 289 ? -25.187 7.941 21.151 1.00 91.75 289 GLU A C 1
ATOM 2309 O O . GLU A 1 289 ? -24.028 7.616 20.921 1.00 91.75 289 GLU A O 1
ATOM 2314 N N . ILE A 1 290 ? -26.210 7.111 20.939 1.00 92.50 290 ILE A N 1
ATOM 2315 C CA . ILE A 1 290 ? -26.070 5.737 20.451 1.00 92.50 290 ILE A CA 1
ATOM 2316 C C . ILE A 1 290 ? -25.371 5.712 19.082 1.00 92.50 290 ILE A C 1
ATOM 2318 O O . ILE A 1 290 ? -24.439 4.928 18.894 1.00 92.50 290 ILE A O 1
ATOM 2322 N N . ALA A 1 291 ? -25.767 6.590 18.156 1.00 90.88 291 ALA A N 1
ATOM 2323 C CA . ALA A 1 291 ? -25.161 6.693 16.829 1.00 90.88 291 ALA A CA 1
ATOM 2324 C C . ALA A 1 291 ? -23.665 7.052 16.896 1.00 90.88 291 ALA A C 1
ATOM 2326 O O . ALA A 1 291 ? -22.870 6.535 16.112 1.00 90.88 291 ALA A O 1
ATOM 2327 N N . ARG A 1 292 ? -23.234 7.861 17.878 1.00 91.06 292 ARG A N 1
ATOM 2328 C CA . ARG A 1 292 ? -21.806 8.175 18.087 1.00 91.06 292 ARG A CA 1
ATOM 2329 C C . ARG A 1 292 ? -20.963 6.928 18.382 1.00 91.06 292 ARG A C 1
ATOM 2331 O O . ARG A 1 292 ? -19.797 6.875 17.999 1.00 91.06 292 ARG A O 1
ATOM 2338 N N . PHE A 1 293 ? -21.530 5.931 19.062 1.00 93.69 293 PHE A N 1
ATOM 2339 C CA . PHE A 1 293 ? -20.827 4.694 19.424 1.00 93.69 293 PHE A CA 1
ATOM 2340 C C . PHE A 1 293 ? -20.866 3.615 18.332 1.00 93.69 293 PHE A C 1
ATOM 2342 O O . PHE A 1 293 ? -20.098 2.654 18.409 1.00 93.69 293 PHE A O 1
ATOM 2349 N N . GLU A 1 294 ? -21.718 3.751 17.314 1.00 91.44 294 GLU A N 1
ATOM 2350 C CA . GLU A 1 294 ? -21.909 2.737 16.270 1.00 91.44 294 GLU A CA 1
ATOM 2351 C C . GLU A 1 294 ? -20.615 2.357 15.518 1.00 91.44 294 GLU A C 1
ATOM 2353 O O . GLU A 1 294 ? -20.360 1.154 15.372 1.00 91.44 294 GLU A O 1
ATOM 2358 N N . PRO A 1 295 ? -19.736 3.301 15.110 1.00 91.62 295 PRO A N 1
ATOM 2359 C CA . PRO A 1 295 ? -18.475 2.947 14.456 1.00 91.62 295 PRO A CA 1
ATOM 2360 C C . PRO A 1 295 ? -17.542 2.144 15.371 1.00 91.62 295 PRO A C 1
ATOM 2362 O O . PRO A 1 295 ? -16.905 1.189 14.928 1.00 91.62 295 PRO A O 1
ATOM 2365 N N . VAL A 1 296 ? -17.497 2.490 16.664 1.00 94.25 296 VAL A N 1
ATOM 2366 C CA . VAL A 1 296 ? -16.665 1.798 17.660 1.00 94.25 296 VAL A CA 1
ATOM 2367 C C . VAL A 1 296 ? -17.189 0.391 17.922 1.00 94.25 296 VAL A C 1
ATOM 2369 O O . VAL A 1 296 ? -16.411 -0.557 17.891 1.00 94.25 296 VAL A O 1
ATOM 2372 N N . ILE A 1 297 ? -18.499 0.227 18.118 1.00 94.69 297 ILE A N 1
ATOM 2373 C CA . ILE A 1 297 ? -19.120 -1.093 18.296 1.00 94.69 297 ILE A CA 1
ATOM 2374 C C . ILE A 1 297 ? -18.898 -1.972 17.065 1.00 94.69 297 ILE A C 1
ATOM 2376 O O . ILE A 1 297 ? -18.507 -3.127 17.206 1.00 94.69 297 ILE A O 1
ATOM 2380 N N . SER A 1 298 ? -19.072 -1.418 15.864 1.00 94.12 298 SER A N 1
ATOM 2381 C CA . SER A 1 298 ? -18.847 -2.152 14.616 1.00 94.12 298 SER A CA 1
ATOM 2382 C C . SER A 1 298 ? -17.397 -2.622 14.485 1.00 94.12 298 SER A C 1
ATOM 2384 O O . SER A 1 298 ? -17.141 -3.749 14.055 1.00 94.12 298 SER A O 1
ATOM 2386 N N . LEU A 1 299 ? -16.436 -1.778 14.874 1.00 95.56 299 LEU A N 1
ATOM 2387 C CA . LEU A 1 299 ? -15.022 -2.137 14.866 1.00 95.56 299 LEU A CA 1
ATOM 2388 C C . LEU A 1 299 ? -14.694 -3.192 15.931 1.00 95.56 299 LEU A C 1
ATOM 2390 O O . LEU A 1 299 ? -13.951 -4.127 15.637 1.00 95.56 299 LEU A O 1
ATOM 2394 N N . LEU A 1 300 ? -15.255 -3.085 17.139 1.00 96.06 300 LEU A N 1
ATOM 2395 C CA . LEU A 1 300 ? -15.125 -4.114 18.176 1.00 96.06 300 LEU A CA 1
ATOM 2396 C C . LEU A 1 300 ? -15.687 -5.454 17.689 1.00 96.06 300 LEU A C 1
ATOM 2398 O O . LEU A 1 300 ? -15.006 -6.470 17.805 1.00 96.06 300 LEU A O 1
ATOM 2402 N N . ASP A 1 301 ? -16.867 -5.450 17.062 1.00 95.25 301 ASP A N 1
ATOM 2403 C CA . ASP A 1 301 ? -17.473 -6.656 16.494 1.00 95.25 301 ASP A CA 1
ATOM 2404 C C . ASP A 1 301 ? -16.589 -7.301 15.429 1.00 95.25 301 ASP A C 1
ATOM 2406 O O . ASP A 1 301 ? -16.359 -8.512 15.445 1.00 95.25 301 ASP A O 1
ATOM 2410 N N . TYR A 1 302 ? -16.013 -6.482 14.549 1.00 95.75 302 TYR A N 1
ATOM 2411 C CA . TYR A 1 302 ? -15.040 -6.949 13.572 1.00 95.75 302 TYR A CA 1
ATOM 2412 C C . TYR A 1 302 ? -13.788 -7.549 14.235 1.00 95.75 302 TYR A C 1
ATOM 2414 O O . TYR A 1 302 ? -13.349 -8.632 13.844 1.00 95.75 302 TYR A O 1
ATOM 2422 N N . LEU A 1 303 ? -13.198 -6.874 15.227 1.00 96.69 303 LEU A N 1
ATOM 2423 C CA . LEU A 1 303 ? -11.957 -7.295 15.894 1.00 96.69 303 LEU A CA 1
ATOM 2424 C C . LEU A 1 303 ? -12.123 -8.561 16.747 1.00 96.69 303 LEU A C 1
ATOM 2426 O O . LEU A 1 303 ? -11.157 -9.315 16.911 1.00 96.69 303 LEU A O 1
ATOM 2430 N N . GLU A 1 304 ? -13.316 -8.777 17.297 1.00 95.19 304 GLU A N 1
ATOM 2431 C CA . GLU A 1 304 ? -13.641 -9.866 18.224 1.00 95.19 304 GLU A CA 1
ATOM 2432 C C . GLU A 1 304 ? -14.379 -11.035 17.559 1.00 95.19 304 GLU A C 1
ATOM 2434 O O . GLU A 1 304 ? -14.605 -12.052 18.213 1.00 95.19 304 GLU A O 1
ATOM 2439 N N . ASP A 1 305 ? -14.716 -10.920 16.268 1.00 90.94 305 ASP A N 1
ATOM 2440 C CA . ASP A 1 305 ? -15.532 -11.898 15.533 1.00 90.94 305 ASP A CA 1
ATOM 2441 C C . ASP A 1 305 ? -16.898 -12.154 16.196 1.00 90.94 305 ASP A C 1
ATOM 2443 O O . ASP A 1 305 ? -17.453 -13.256 16.128 1.00 90.94 305 ASP A O 1
ATOM 2447 N N . THR A 1 306 ? -17.458 -11.133 16.851 1.00 85.94 306 THR A N 1
ATOM 2448 C CA . THR A 1 306 ? -18.791 -11.207 17.452 1.00 85.94 306 THR A CA 1
ATOM 2449 C C . THR A 1 306 ? -19.871 -10.869 16.422 1.00 85.94 306 THR A C 1
ATOM 2451 O O . THR A 1 306 ? -19.624 -10.112 15.479 1.00 85.94 306 THR A O 1
ATOM 2454 N N . PRO A 1 307 ? -21.089 -11.433 16.552 1.00 80.81 307 PRO A N 1
ATOM 2455 C CA . PRO A 1 307 ? -22.204 -11.054 15.691 1.00 80.81 307 PRO A CA 1
ATOM 2456 C C . PRO A 1 307 ? -22.434 -9.545 15.744 1.00 80.81 307 PRO A C 1
ATOM 2458 O O . PRO A 1 307 ? -22.348 -8.964 16.823 1.00 80.81 307 PRO A O 1
ATOM 2461 N N . ALA A 1 308 ? -22.769 -8.944 14.598 1.00 74.75 308 ALA A N 1
ATOM 2462 C CA . ALA A 1 308 ? -23.043 -7.515 14.516 1.00 74.75 308 ALA A CA 1
ATOM 2463 C C . ALA A 1 308 ? -24.088 -7.110 15.565 1.00 74.75 308 ALA A C 1
ATOM 2465 O O . ALA A 1 308 ? -25.232 -7.579 15.545 1.00 74.75 308 ALA A O 1
ATOM 2466 N N . THR A 1 309 ? -23.678 -6.245 16.483 1.00 69.19 309 THR A N 1
ATOM 2467 C CA . THR A 1 309 ? -24.539 -5.682 17.510 1.00 69.19 309 THR A CA 1
ATOM 2468 C C . THR A 1 309 ? -25.521 -4.759 16.805 1.00 69.19 309 THR A C 1
ATOM 2470 O O . THR A 1 309 ? -25.129 -3.760 16.207 1.00 69.19 309 THR A O 1
ATOM 2473 N N . THR A 1 310 ? -26.813 -5.091 16.829 1.00 59.66 310 THR A N 1
ATOM 2474 C CA . THR A 1 310 ? -27.830 -4.240 16.208 1.00 59.66 310 THR A CA 1
ATOM 2475 C C . THR A 1 310 ? -27.945 -2.941 16.995 1.00 59.66 310 THR A C 1
ATOM 2477 O O . THR A 1 310 ? -28.543 -2.905 18.074 1.00 59.66 310 THR A O 1
ATOM 2480 N N . VAL A 1 311 ? -27.377 -1.869 16.454 1.00 59.91 311 VAL A N 1
ATOM 2481 C CA . VAL A 1 311 ? -27.602 -0.518 16.950 1.00 59.91 311 VAL A CA 1
ATOM 2482 C C . VAL A 1 311 ? -28.913 -0.034 16.333 1.00 59.91 311 VAL A C 1
ATOM 2484 O O . VAL A 1 311 ? -28.974 0.323 15.163 1.00 59.91 311 VAL A O 1
ATOM 2487 N N . ASN A 1 312 ? -30.008 -0.132 17.088 1.00 54.12 312 ASN A N 1
ATOM 2488 C CA . ASN A 1 312 ? -31.341 0.230 16.602 1.00 54.12 312 ASN A CA 1
ATOM 2489 C C . ASN A 1 312 ? -31.499 1.761 16.632 1.00 54.12 312 ASN A C 1
ATOM 2491 O O . ASN A 1 312 ? -32.110 2.308 17.545 1.00 54.12 312 ASN A O 1
ATOM 2495 N N . VAL A 1 313 ? -30.901 2.455 15.664 1.00 52.66 313 VAL A N 1
ATOM 2496 C CA . VAL A 1 313 ? -31.124 3.892 15.459 1.00 52.66 313 VAL A CA 1
ATOM 2497 C C . VAL A 1 313 ? -32.345 4.033 14.552 1.00 52.66 313 VAL A C 1
ATOM 2499 O O . VAL A 1 313 ? -32.341 3.540 13.423 1.00 52.66 313 VAL A O 1
ATOM 2502 N N . GLN A 1 314 ? -33.426 4.652 15.036 1.00 46.16 314 GLN A N 1
ATOM 2503 C CA . GLN A 1 314 ? -34.509 5.039 14.127 1.00 46.16 314 GLN A CA 1
ATOM 2504 C C . GLN A 1 314 ? -33.978 6.105 13.157 1.00 46.16 314 GLN A C 1
ATOM 2506 O O . GLN A 1 314 ? -33.313 7.036 13.613 1.00 46.16 314 GLN A O 1
ATOM 2511 N N . PRO A 1 315 ? -34.233 5.990 11.841 1.00 39.22 315 PRO A N 1
ATOM 2512 C CA . PRO A 1 315 ? -33.769 6.986 10.886 1.00 39.22 315 PRO A CA 1
ATOM 2513 C C . PRO A 1 315 ? -34.400 8.347 11.202 1.00 39.22 315 PRO A C 1
ATOM 2515 O O . PR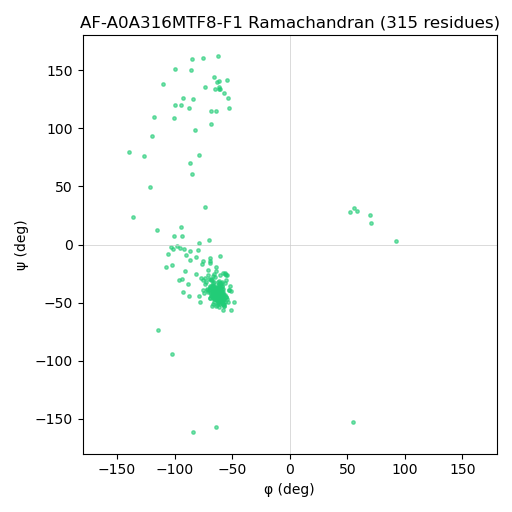O A 1 315 ? -35.601 8.426 11.464 1.00 39.22 315 PRO A O 1
ATOM 2518 N N . GLU A 1 316 ? -33.586 9.404 11.169 1.00 43.69 316 GLU A N 1
ATOM 2519 C CA . GLU A 1 316 ? -34.072 10.786 11.190 1.00 43.69 316 GLU A CA 1
ATOM 2520 C C . GLU A 1 316 ? -35.094 10.978 10.052 1.00 43.69 316 GLU A C 1
ATOM 2522 O O . GLU A 1 316 ? -34.815 10.637 8.898 1.00 43.69 316 GLU A O 1
ATOM 2527 N N . ASN A 1 317 ? -36.290 11.470 10.396 1.00 35.47 317 ASN A N 1
ATOM 2528 C CA . ASN A 1 317 ? -37.322 11.883 9.435 1.00 35.47 317 ASN A CA 1
ATOM 2529 C C . ASN A 1 317 ? -37.012 13.261 8.851 1.00 35.47 317 ASN A C 1
ATOM 2531 O O . ASN A 1 317 ? -36.689 14.167 9.653 1.00 35.47 317 ASN A O 1
#

pLDDT: mean 90.56, std 11.83, range [35.47, 98.75]

Sequence (317 aa):
MWLTSSSIGRKLVMAITGACLVLFVTFHCLMNAVAIVYPSAYNVICEFLGANWYALIASAGLALLFILHIIYAVWLTLQNRKARGNDRYNVSKKPATVEWSSQNMLVLGIVILAFLVVHLIQFWAKMQLQEIRGAEGVLPPSMGTLFIQEAFSSVWTPIIYIIGFVALWFHMNHGFWSMFQSAGWNNITWLPRLKKIACWWTSIVVLVFIAQAIVFTVNANNDFYKKDTTLREQYKEVMGDVVGIPVDRFKYDDFSTTVREHVSQLQGLLAQPQQAMQVGATEEMLNTEIARFEPVISLLDYLEDTPATTVNVQPEN

Foldseek 3Di:
DCLPPDPLSLLLLLLVLLVVVVVVLVVVLVLLLCCLVPVLVSLVVQVVLALDPVNVVVVVVNVVSLVSNLVSVVVNVVVVVVVCPPCPPVPPDDPPPDDPLNVCLNVLSVLLVVLVVVVCVLQVCQARVCVVVVNHDLDHSSSRLVSLLVQLLDPVNLVSQLSNLVSQLSNQLVSQLSSCVSVVVCDPPVSVVSSVVSNVVSVVSSVSSNVSSVSSNVCSNVLVCLPPQVNLLVVLVVLCVLLVHPCPPDRSVRSLVVLVVVLVVLVVCLVPVVNCVVVVHDNVNSLVNSVSCQSVQSNSCVSVVHPRDDSPRDDDD

Solvent-accessible surface area (backbone atoms only — not comparable to full-atom values): 17028 Å² total; per-residue (Å²): 107,65,51,80,72,38,77,64,32,41,41,42,53,42,22,54,36,48,50,54,50,51,53,48,52,51,52,53,53,55,54,57,50,34,48,74,80,39,47,58,59,28,20,53,52,29,46,71,58,29,70,41,72,67,42,48,52,50,50,53,50,50,51,50,40,52,53,51,35,50,54,46,51,51,50,52,50,53,51,53,54,61,73,51,58,83,53,79,76,76,59,90,73,76,67,94,84,65,60,69,49,79,77,38,45,69,60,31,49,52,49,36,50,56,37,47,54,54,51,37,56,60,42,48,55,59,20,41,48,17,56,71,66,74,59,65,63,61,60,60,56,37,47,42,49,53,48,45,29,64,48,26,53,39,79,61,43,45,54,51,48,49,55,21,42,54,31,42,35,45,44,46,31,49,47,54,33,50,26,38,44,57,73,64,60,52,51,91,75,50,37,63,49,40,45,53,49,19,47,51,52,36,48,53,54,38,52,51,52,49,49,48,42,52,52,42,28,55,37,21,71,66,42,38,65,52,65,36,66,70,44,39,50,54,50,40,50,58,45,19,64,70,68,71,45,88,45,93,86,48,55,55,70,57,45,55,52,51,53,53,52,51,49,50,50,49,52,54,33,63,76,32,60,74,61,21,54,74,75,72,46,49,68,67,57,45,44,54,56,50,58,60,44,45,58,50,52,46,33,49,22,64,53,68,73,45,75,81,76,83,76,88,63,79,78,88,129